Protein AF-A0A7R9Z472-F1 (afdb_monomer)

Solvent-accessible surface area (backbone atoms only — not comparable to full-atom values): 13511 Å² total; per-residue (Å²): 133,85,76,80,71,82,81,74,80,72,78,64,75,31,36,24,38,32,39,43,89,68,54,70,68,52,51,52,53,42,55,74,73,58,71,48,72,75,45,75,47,65,64,76,58,48,76,44,60,40,67,62,44,71,64,38,78,38,62,27,48,35,30,35,39,53,86,65,98,52,95,73,52,70,58,52,54,56,49,49,50,47,54,43,35,73,78,38,58,85,57,51,34,37,39,70,96,29,49,56,67,91,82,58,78,66,48,57,51,30,36,17,42,84,44,39,64,62,50,14,48,49,37,43,73,78,42,70,82,52,82,84,71,58,91,96,47,86,53,68,56,57,94,89,66,72,56,93,76,71,76,63,79,65,68,68,82,71,74,76,88,76,87,74,79,95,74,97,70,95,72,83,94,75,91,75,85,72,83,84,78,78,80,82,76,85,69,82,79,77,78,81,77,84,77,83,78,80,80,80,80,82,80,85,81,130

Secondary structure (DSSP, 8-state):
-PPPPP---------EEEEE---HHHHHHHHHH---EEEE--SGGGSS-TTSSS----SEEEEEE-----TTTHHHHHHHHHHHHHH-GGG-EE-TTS---TT-TTHHHHHHGGGHHHHHHHHHHH-TT-SS--TTPPPPPPTT---SS-PPTT----------------------------------------------------

Foldseek 3Di:
DDDPPDPPPPPQQKWKWFAFDDDPVLVVQLVVLPFAWDDFDDDPLLVDDLQLDQANPSRGGTITIDRDPDPPCVVSVVVNLVSQVVRPNLRGATDPVRDHDQPDPPLLCRHRNPNLLLVLLVCCVPPVVPPPDDGSDRHHDDPPSHDPPRDDRPPPVPPDDPDDDDDDDDDDDDDDDDDPDDDPPPPPPPPPPPPPPPDDDDDDDD

Radius of gyration: 24.01 Å; Cα contacts (8 Å, |Δi|>4): 198; chains: 1; bounding box: 80×65×61 Å

Mean predicted aligned error: 13.02 Å

pLDDT: mean 75.35, std 21.47, range [36.12, 97.88]

Structure (mmCIF, N/CA/C/O backbone):
data_AF-A0A7R9Z472-F1
#
_entry.id   AF-A0A7R9Z472-F1
#
loop_
_atom_site.group_PDB
_atom_site.id
_atom_site.type_symbol
_atom_site.label_atom_id
_atom_site.label_alt_id
_atom_site.label_comp_id
_atom_site.label_asym_id
_atom_site.label_entity_id
_atom_site.label_seq_id
_atom_site.pdbx_PDB_ins_code
_atom_site.Cartn_x
_atom_site.Cartn_y
_atom_site.Cartn_z
_atom_site.occupancy
_atom_site.B_iso_or_equiv
_atom_site.auth_seq_id
_atom_site.auth_comp_id
_atom_site.auth_asym_id
_atom_site.auth_atom_id
_atom_site.pdbx_PDB_model_num
ATOM 1 N N . MET A 1 1 ? 19.785 10.083 40.461 1.00 49.19 1 MET A N 1
ATOM 2 C CA . MET A 1 1 ? 19.131 9.155 39.519 1.00 49.19 1 MET A CA 1
ATOM 3 C C . MET A 1 1 ? 18.658 10.019 38.363 1.00 49.19 1 MET A C 1
ATOM 5 O O . MET A 1 1 ? 17.690 10.745 38.530 1.00 49.19 1 MET A O 1
ATOM 9 N N . GLU A 1 2 ? 19.444 10.100 37.289 1.00 42.31 2 GLU A N 1
ATOM 10 C CA . GLU A 1 2 ? 19.103 10.927 36.125 1.00 42.31 2 GLU A CA 1
ATOM 11 C C . GLU A 1 2 ? 17.971 10.260 35.344 1.00 42.31 2 GLU A C 1
ATOM 13 O O . GLU A 1 2 ? 18.034 9.071 35.032 1.00 42.31 2 GLU A O 1
ATOM 18 N N . VAL A 1 3 ? 16.920 11.028 35.069 1.00 45.25 3 VAL A N 1
ATOM 19 C CA . VAL A 1 3 ? 15.838 10.613 34.178 1.00 45.25 3 VAL A CA 1
ATOM 20 C C . VAL A 1 3 ? 16.412 10.624 32.757 1.00 45.25 3 VAL A C 1
ATOM 22 O O . VAL A 1 3 ? 16.928 11.666 32.347 1.00 45.25 3 VAL A O 1
ATOM 25 N N . PRO A 1 4 ? 16.360 9.509 32.004 1.00 53.94 4 PRO A N 1
ATOM 26 C CA . PRO A 1 4 ? 16.795 9.495 30.615 1.00 53.94 4 PRO A CA 1
ATOM 27 C C . PRO A 1 4 ? 16.060 10.596 29.848 1.00 53.94 4 PRO A C 1
ATOM 29 O O . PRO A 1 4 ? 14.839 10.720 29.965 1.00 53.94 4 PRO A O 1
ATOM 32 N N . GLY A 1 5 ? 16.809 11.413 29.104 1.00 45.03 5 GLY A N 1
ATOM 33 C CA . GLY A 1 5 ? 16.251 12.484 28.281 1.00 45.03 5 GLY A CA 1
ATOM 34 C C . GLY A 1 5 ? 15.168 11.983 27.314 1.00 45.03 5 GLY A C 1
ATOM 35 O O . GLY A 1 5 ? 15.041 10.776 27.086 1.00 45.03 5 GLY A O 1
ATOM 36 N N . PRO A 1 6 ? 14.365 12.896 26.740 1.00 47.53 6 PRO A N 1
ATOM 37 C CA . PRO A 1 6 ? 13.239 12.528 25.894 1.00 47.53 6 PRO A CA 1
ATOM 38 C C . PRO A 1 6 ? 13.704 11.613 24.762 1.00 47.53 6 PRO A C 1
ATOM 40 O O . PRO A 1 6 ? 14.631 11.941 24.020 1.00 47.53 6 PRO A O 1
ATOM 43 N N . ILE A 1 7 ? 13.042 10.461 24.633 1.00 38.38 7 ILE A N 1
ATOM 44 C CA . ILE A 1 7 ? 13.199 9.569 23.487 1.00 38.38 7 ILE A CA 1
ATOM 45 C C . ILE A 1 7 ? 12.763 10.374 22.261 1.00 38.38 7 ILE A C 1
ATOM 47 O O . ILE A 1 7 ? 11.570 10.506 21.981 1.00 38.38 7 ILE A O 1
ATOM 51 N N . LEU A 1 8 ? 13.729 10.958 21.549 1.00 37.16 8 LEU A N 1
ATOM 52 C CA . LEU A 1 8 ? 13.514 11.513 20.222 1.00 37.16 8 LEU A CA 1
ATOM 53 C C . LEU A 1 8 ? 12.980 10.367 19.366 1.00 37.16 8 LEU A C 1
ATOM 55 O O . LEU A 1 8 ? 13.719 9.436 19.038 1.00 37.16 8 LEU A O 1
ATOM 59 N N . LYS A 1 9 ? 11.682 10.404 19.048 1.00 39.72 9 LYS A N 1
ATOM 60 C CA . LYS A 1 9 ? 11.073 9.491 18.082 1.00 39.72 9 LYS A CA 1
ATOM 61 C C . LYS A 1 9 ? 11.766 9.737 16.746 1.00 39.72 9 LYS A C 1
ATOM 63 O O . LYS A 1 9 ? 11.385 10.635 16.003 1.00 39.72 9 LYS A O 1
ATOM 68 N N . LYS A 1 10 ? 12.820 8.973 16.452 1.00 45.22 10 LYS A N 1
ATOM 69 C CA . LYS A 1 10 ? 13.358 8.890 15.098 1.00 45.22 10 LYS A CA 1
ATOM 70 C C . LYS A 1 10 ? 12.228 8.355 14.234 1.00 45.22 10 LYS A C 1
ATOM 72 O O . LYS A 1 10 ? 11.824 7.206 14.396 1.00 45.22 10 LYS A O 1
ATOM 77 N N . HIS A 1 11 ? 11.701 9.201 13.359 1.00 46.22 11 HIS A N 1
ATOM 78 C CA . HIS A 1 11 ? 10.897 8.733 12.246 1.00 46.22 11 HIS A CA 1
ATOM 79 C C . HIS A 1 11 ? 11.772 7.749 11.473 1.00 46.22 11 HIS A C 1
ATOM 81 O O . HIS A 1 11 ? 12.848 8.095 10.986 1.00 46.22 11 HIS A O 1
ATOM 87 N N . THR A 1 12 ? 11.376 6.484 11.463 1.00 49.28 12 THR A N 1
ATOM 88 C CA . THR A 1 12 ? 11.992 5.504 10.585 1.00 49.28 12 THR A CA 1
ATOM 89 C C . THR A 1 12 ? 11.544 5.870 9.179 1.00 49.28 12 THR A C 1
ATOM 91 O O . THR A 1 12 ? 10.386 5.663 8.835 1.00 49.28 12 THR A O 1
ATOM 94 N N . ASN A 1 13 ? 12.443 6.422 8.366 1.00 58.75 13 ASN A N 1
ATOM 95 C CA . ASN A 1 13 ? 12.197 6.695 6.943 1.00 58.75 13 ASN A CA 1
ATOM 96 C C . ASN A 1 13 ? 12.157 5.399 6.106 1.00 58.75 13 ASN A C 1
ATOM 98 O O . ASN A 1 13 ? 12.521 5.392 4.935 1.00 58.75 13 ASN A O 1
ATOM 102 N N . SER A 1 14 ? 11.783 4.276 6.720 1.00 64.56 14 SER A N 1
ATOM 103 C CA . SER A 1 14 ? 11.732 2.974 6.075 1.00 64.56 14 SER A CA 1
ATOM 104 C C . SER A 1 14 ? 10.384 2.820 5.388 1.00 64.56 14 SER A C 1
ATOM 106 O O . SER A 1 14 ? 9.399 2.471 6.035 1.00 64.56 14 SER A O 1
ATOM 108 N N . HIS A 1 15 ? 10.353 3.065 4.084 1.00 77.06 15 HIS A N 1
ATOM 109 C CA . HIS A 1 15 ? 9.227 2.702 3.233 1.00 77.06 15 HIS A CA 1
ATOM 110 C C . HIS A 1 15 ? 9.528 1.343 2.599 1.00 77.06 15 HIS A C 1
AT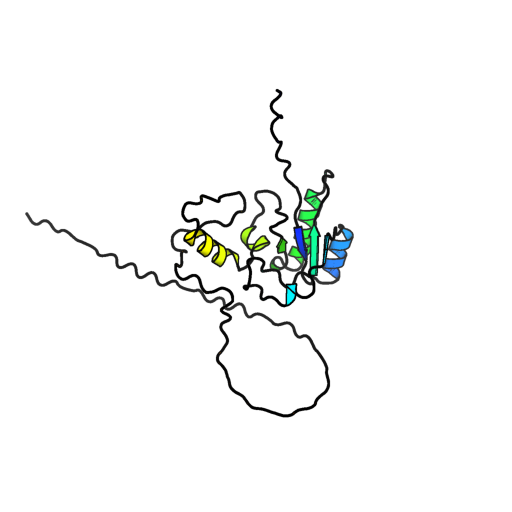OM 112 O O . HIS A 1 15 ? 10.578 1.179 1.972 1.00 77.06 15 HIS A O 1
ATOM 118 N N . GLY A 1 16 ? 8.635 0.372 2.784 1.00 89.31 16 GLY A N 1
ATOM 119 C CA . GLY A 1 16 ? 8.713 -0.903 2.073 1.00 89.31 16 GLY A CA 1
ATOM 120 C C . GLY A 1 16 ? 7.731 -0.930 0.917 1.00 89.31 16 GLY A C 1
ATOM 121 O O . GLY A 1 16 ? 6.522 -0.883 1.145 1.00 89.31 16 GLY A O 1
ATOM 122 N N . LEU A 1 17 ? 8.258 -1.011 -0.299 1.00 93.56 17 LEU A N 1
ATOM 123 C CA . LEU A 1 17 ? 7.481 -1.210 -1.514 1.00 93.56 17 LEU A CA 1
ATOM 124 C C . LEU A 1 17 ? 7.472 -2.692 -1.867 1.00 93.56 17 LEU A C 1
ATOM 126 O O . LEU A 1 17 ? 8.497 -3.374 -1.821 1.00 93.56 17 LEU A O 1
ATOM 130 N N . LEU A 1 18 ? 6.298 -3.179 -2.227 1.00 95.00 18 LEU A N 1
ATOM 131 C CA . LEU A 1 18 ? 6.096 -4.501 -2.781 1.00 95.00 18 LEU A CA 1
ATOM 132 C C . LEU A 1 18 ? 6.000 -4.353 -4.291 1.00 95.00 18 LEU A C 1
ATOM 134 O O . LEU A 1 18 ? 5.205 -3.570 -4.802 1.00 95.00 18 LEU A O 1
ATOM 138 N N . VAL A 1 19 ? 6.868 -5.063 -4.998 1.00 95.50 19 VAL A N 1
ATOM 139 C CA . VAL A 1 19 ? 7.000 -4.948 -6.444 1.00 95.50 19 VAL A CA 1
ATOM 140 C C . VAL A 1 19 ? 6.368 -6.184 -7.076 1.00 95.50 19 VAL A C 1
ATOM 142 O O . VAL A 1 19 ? 6.906 -7.291 -6.918 1.00 95.50 19 VAL A O 1
ATOM 145 N N . PRO A 1 20 ? 5.211 -6.032 -7.747 1.00 95.62 20 PRO A N 1
ATOM 146 C CA . PRO A 1 20 ? 4.617 -7.098 -8.538 1.00 95.62 20 PRO A CA 1
ATOM 147 C C . PRO A 1 20 ? 5.419 -7.328 -9.818 1.00 95.62 20 PRO A C 1
ATOM 149 O O . PRO A 1 20 ? 6.483 -6.752 -10.031 1.00 95.62 20 PRO A O 1
ATOM 152 N N . GLU A 1 21 ? 4.911 -8.183 -10.693 1.00 95.38 21 GLU A N 1
ATOM 153 C CA . GLU A 1 21 ? 5.457 -8.287 -12.040 1.00 95.38 21 GLU A CA 1
ATOM 154 C C . GLU A 1 21 ? 5.327 -6.940 -12.778 1.00 95.38 21 GLU A C 1
ATOM 156 O O . GLU A 1 21 ? 4.234 -6.373 -12.914 1.00 95.38 21 GLU A O 1
ATOM 161 N N . LEU A 1 22 ? 6.462 -6.426 -13.246 1.00 96.12 22 LEU A N 1
ATOM 162 C CA . LEU A 1 22 ? 6.594 -5.195 -14.023 1.00 96.12 22 LEU A CA 1
ATOM 163 C C . LEU A 1 22 ? 7.201 -5.518 -15.385 1.00 96.12 22 LEU A C 1
ATOM 165 O O . LEU A 1 22 ? 7.838 -6.557 -15.558 1.00 96.12 22 LEU A O 1
ATOM 169 N N . LYS A 1 23 ? 7.035 -4.616 -16.353 1.00 97.62 23 LYS A N 1
ATOM 170 C CA . LYS A 1 23 ? 7.705 -4.749 -17.652 1.00 97.62 23 LYS A CA 1
ATOM 171 C C . LYS A 1 23 ? 9.222 -4.637 -17.479 1.00 97.62 23 LYS A C 1
ATOM 173 O O . LYS A 1 23 ? 9.698 -3.878 -16.633 1.00 97.62 23 LYS A O 1
ATOM 178 N N . ASP A 1 24 ? 9.981 -5.308 -18.345 1.00 97.19 24 ASP A N 1
ATOM 179 C CA . ASP A 1 24 ? 11.453 -5.271 -18.340 1.00 97.19 24 ASP A CA 1
ATOM 180 C C . ASP A 1 24 ? 12.014 -3.839 -18.373 1.00 97.19 24 ASP A C 1
ATOM 182 O O . ASP A 1 24 ? 13.002 -3.533 -17.702 1.00 97.19 24 ASP A O 1
ATOM 186 N N . 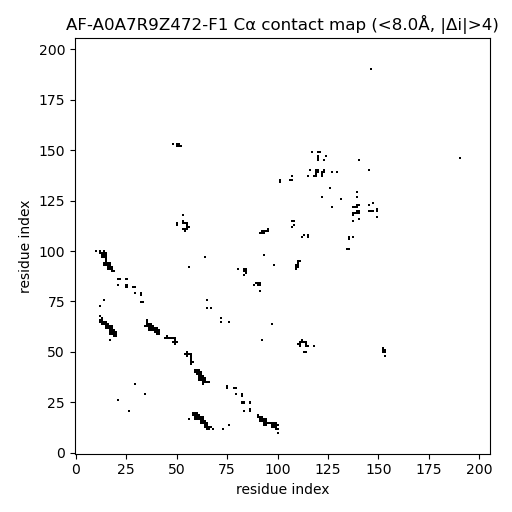GLU A 1 25 ? 11.363 -2.937 -19.115 1.00 97.62 25 GLU A N 1
ATOM 187 C CA . GLU A 1 25 ? 11.745 -1.522 -19.181 1.00 97.62 25 GLU A CA 1
ATOM 188 C C . GLU A 1 25 ? 11.614 -0.838 -17.812 1.00 97.62 25 GLU A C 1
ATOM 190 O O . GLU A 1 25 ? 12.545 -0.174 -17.354 1.00 97.62 25 GLU A O 1
ATOM 195 N N . THR A 1 26 ? 10.490 -1.042 -17.125 1.00 96.69 26 THR A N 1
ATOM 196 C CA . THR A 1 26 ? 10.229 -0.496 -15.788 1.00 96.69 26 THR A CA 1
ATOM 197 C C . THR A 1 26 ? 11.206 -1.071 -14.764 1.00 96.69 26 THR A C 1
ATOM 199 O O . THR A 1 26 ? 11.788 -0.320 -13.981 1.00 96.69 26 THR A O 1
ATOM 202 N N . MET A 1 27 ? 11.476 -2.381 -14.816 1.00 96.00 27 MET A N 1
ATOM 203 C CA . MET A 1 27 ? 12.488 -3.020 -13.966 1.00 96.00 27 MET A CA 1
ATOM 204 C C . MET A 1 27 ? 13.895 -2.461 -14.214 1.00 96.00 27 MET A C 1
ATOM 206 O O . MET A 1 27 ? 14.643 -2.227 -13.266 1.00 96.00 27 MET A O 1
ATOM 210 N N . THR A 1 28 ? 14.252 -2.192 -15.471 1.00 95.88 28 THR A N 1
ATOM 211 C CA . THR A 1 28 ? 15.546 -1.593 -15.842 1.00 95.88 28 THR A CA 1
ATOM 212 C C . THR A 1 28 ? 15.673 -0.157 -15.324 1.00 95.88 28 THR A C 1
ATOM 214 O O . THR A 1 28 ? 16.733 0.230 -14.819 1.00 95.88 28 THR A O 1
ATOM 217 N N . LYS A 1 29 ? 14.591 0.632 -15.389 1.00 95.12 29 LYS A N 1
ATOM 218 C CA . LYS A 1 29 ? 14.539 1.973 -14.785 1.00 95.12 29 LYS A CA 1
ATOM 219 C C . LYS A 1 29 ? 14.740 1.894 -13.271 1.00 95.12 29 LYS A C 1
ATOM 221 O O . LYS A 1 29 ? 15.648 2.540 -12.755 1.00 95.12 29 LYS A O 1
ATOM 226 N N . LEU A 1 30 ? 13.982 1.043 -12.573 1.00 92.56 30 LEU A N 1
ATOM 227 C CA . LEU A 1 30 ? 14.132 0.841 -11.125 1.00 92.56 30 LEU A CA 1
ATOM 228 C C . LEU A 1 30 ? 15.556 0.417 -10.741 1.00 92.56 30 LEU A C 1
ATOM 230 O O . LEU A 1 30 ? 16.127 0.954 -9.793 1.00 92.56 30 LEU A O 1
ATOM 234 N N . ALA A 1 31 ? 16.166 -0.496 -11.502 1.00 91.62 31 ALA A N 1
ATOM 235 C CA . ALA A 1 31 ? 17.541 -0.934 -11.273 1.00 91.62 31 ALA A CA 1
ATOM 236 C C . ALA A 1 31 ? 18.561 0.211 -11.410 1.00 91.62 31 ALA A C 1
ATOM 238 O O . ALA A 1 31 ? 19.515 0.270 -10.636 1.00 91.62 31 ALA A O 1
ATOM 239 N N . THR A 1 32 ? 18.340 1.137 -12.349 1.00 91.25 32 THR A N 1
ATOM 240 C CA . THR A 1 32 ? 19.209 2.305 -12.580 1.00 91.25 32 THR A CA 1
ATOM 241 C C . THR A 1 32 ? 19.137 3.310 -11.427 1.00 91.25 32 THR A C 1
ATOM 243 O O . THR A 1 32 ? 20.152 3.900 -11.064 1.00 91.25 32 THR A O 1
ATOM 246 N N . TYR A 1 33 ? 17.957 3.469 -10.819 1.00 84.00 33 TYR A N 1
ATOM 247 C CA . TYR A 1 33 ? 17.743 4.310 -9.632 1.00 84.00 33 TYR A CA 1
ATOM 248 C C . TYR A 1 33 ? 18.203 3.646 -8.323 1.00 84.00 33 TYR A C 1
ATOM 250 O O . TYR A 1 33 ? 18.348 4.312 -7.299 1.00 84.00 33 TYR A O 1
ATOM 258 N N . GLY A 1 34 ? 18.479 2.343 -8.368 1.00 83.81 34 GLY A N 1
ATOM 259 C CA . GLY A 1 34 ? 18.895 1.540 -7.230 1.00 83.81 34 GLY A CA 1
ATOM 260 C C . GLY A 1 34 ? 17.710 0.831 -6.582 1.00 83.81 34 GLY A C 1
ATOM 261 O O . GLY A 1 34 ? 16.726 1.447 -6.177 1.00 83.81 34 GLY A O 1
ATOM 262 N N . MET A 1 35 ? 17.831 -0.490 -6.447 1.00 85.69 35 MET A N 1
ATOM 263 C CA . MET A 1 35 ? 16.862 -1.322 -5.739 1.00 85.69 35 MET A CA 1
ATOM 264 C C . MET A 1 35 ? 17.523 -1.975 -4.530 1.00 85.69 35 MET A C 1
ATOM 266 O O . MET A 1 35 ? 18.366 -2.860 -4.674 1.00 85.69 35 MET A O 1
ATOM 270 N N . PHE A 1 36 ? 17.108 -1.579 -3.329 1.00 87.12 36 PHE A N 1
ATOM 271 C CA . PHE A 1 36 ? 17.480 -2.275 -2.100 1.00 87.12 36 PHE A CA 1
ATOM 272 C C . PHE A 1 36 ? 16.461 -3.373 -1.811 1.00 87.12 36 PHE A C 1
ATOM 274 O O . PHE A 1 36 ? 15.453 -3.170 -1.131 1.00 87.12 36 PHE A O 1
ATOM 281 N N . ILE A 1 37 ? 16.718 -4.548 -2.378 1.00 90.31 37 ILE A N 1
ATOM 282 C CA . ILE A 1 37 ? 15.887 -5.730 -2.164 1.00 90.31 37 ILE A CA 1
ATOM 283 C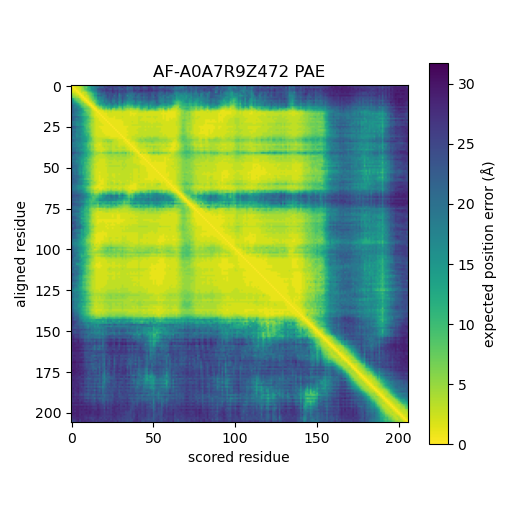 C . ILE A 1 37 ? 16.188 -6.286 -0.776 1.00 90.31 37 ILE A C 1
ATOM 285 O O . ILE A 1 37 ? 17.319 -6.667 -0.484 1.00 90.31 37 ILE A O 1
ATOM 289 N N . THR A 1 38 ? 15.167 -6.349 0.075 1.00 88.44 38 THR A N 1
ATOM 290 C CA . THR A 1 38 ? 15.305 -6.937 1.416 1.00 88.44 38 THR A CA 1
ATOM 291 C C . THR A 1 38 ? 14.749 -8.346 1.496 1.00 88.44 38 THR A C 1
ATOM 293 O O . THR A 1 38 ? 15.278 -9.156 2.250 1.00 88.44 38 THR A O 1
ATOM 296 N N . HIS A 1 39 ? 13.708 -8.652 0.719 1.00 90.62 39 HIS A N 1
ATOM 297 C CA . HIS A 1 39 ? 13.092 -9.974 0.697 1.00 90.62 39 HIS A CA 1
ATOM 298 C C . HIS A 1 39 ? 12.596 -10.318 -0.707 1.00 90.62 39 HIS A C 1
ATOM 300 O O . HIS A 1 39 ? 12.119 -9.450 -1.438 1.00 90.62 39 HIS A O 1
ATOM 306 N N . PHE A 1 40 ? 12.644 -11.605 -1.043 1.00 92.00 40 PHE A N 1
ATOM 307 C CA . PHE A 1 40 ? 11.885 -12.183 -2.148 1.00 92.00 40 PHE A CA 1
ATOM 308 C C . PHE A 1 40 ? 10.618 -12.821 -1.566 1.00 92.00 40 PHE A C 1
ATOM 310 O O . PHE A 1 40 ? 10.704 -13.600 -0.618 1.00 92.00 40 PHE A O 1
ATOM 317 N N . GLN A 1 41 ? 9.446 -12.461 -2.089 1.00 86.12 41 GLN A N 1
ATOM 318 C CA . GLN A 1 41 ? 8.132 -12.844 -1.547 1.00 86.12 41 GLN A CA 1
ATOM 319 C C . GLN A 1 41 ? 7.409 -13.914 -2.388 1.00 86.12 41 GLN A C 1
ATOM 321 O O . GLN A 1 41 ? 6.186 -13.971 -2.427 1.00 86.12 41 GLN A O 1
ATOM 326 N N . HIS A 1 42 ? 8.154 -14.807 -3.040 1.00 84.38 42 HIS A N 1
ATOM 327 C CA . HIS A 1 42 ? 7.592 -15.877 -3.872 1.00 84.38 42 HIS A CA 1
ATOM 328 C C . HIS A 1 42 ? 7.117 -17.111 -3.071 1.00 84.38 42 HIS A C 1
ATOM 330 O O . HIS A 1 42 ? 7.426 -17.286 -1.891 1.00 84.38 42 HIS A O 1
ATOM 336 N N . GLY A 1 43 ? 6.446 -18.046 -3.752 1.00 90.56 43 GLY A N 1
ATOM 337 C CA . GLY A 1 43 ? 6.102 -19.372 -3.220 1.00 90.56 43 GLY A CA 1
ATOM 338 C C . GLY A 1 43 ? 4.761 -19.391 -2.491 1.00 90.56 43 GLY A C 1
ATOM 339 O O . GLY A 1 43 ? 3.782 -18.857 -3.000 1.00 90.56 43 GLY A O 1
ATOM 340 N N . ALA A 1 44 ? 4.715 -19.981 -1.291 1.00 92.94 44 ALA A N 1
ATOM 341 C CA . ALA A 1 44 ? 3.472 -20.204 -0.539 1.00 92.94 44 ALA A CA 1
ATOM 342 C C . ALA A 1 44 ? 2.650 -18.925 -0.289 1.00 92.94 44 ALA A C 1
ATOM 344 O O . ALA A 1 44 ? 1.432 -18.980 -0.155 1.00 92.94 44 ALA A O 1
ATOM 345 N N . ALA A 1 45 ? 3.292 -17.753 -0.254 1.00 89.44 45 ALA A N 1
ATOM 346 C CA . ALA A 1 45 ? 2.584 -16.485 -0.117 1.00 89.44 45 ALA A CA 1
ATOM 347 C C . ALA A 1 45 ? 1.642 -16.185 -1.299 1.00 89.44 45 ALA A C 1
ATOM 349 O O . ALA A 1 45 ? 0.648 -15.498 -1.073 1.00 89.44 45 ALA A O 1
ATOM 350 N N . PHE A 1 46 ? 1.930 -16.703 -2.502 1.00 94.25 46 PHE A N 1
ATOM 351 C CA . PHE A 1 46 ? 1.135 -16.517 -3.727 1.00 94.25 46 PHE A CA 1
ATOM 352 C C . PHE A 1 46 ? -0.037 -17.502 -3.827 1.00 94.25 46 PHE A C 1
ATOM 354 O O . PHE A 1 46 ? -0.950 -17.301 -4.620 1.00 94.25 46 PHE A O 1
ATOM 361 N N . GLU A 1 47 ? -0.022 -18.573 -3.031 1.00 95.25 47 GLU A N 1
ATOM 362 C CA . GLU A 1 47 ? -1.096 -19.576 -3.001 1.00 95.25 47 GLU A CA 1
ATOM 363 C C . GLU A 1 47 ? -2.303 -19.110 -2.172 1.00 95.25 47 GLU A C 1
ATOM 365 O O . GLU A 1 47 ? -3.388 -19.684 -2.251 1.00 95.25 47 GLU A O 1
ATOM 370 N N . VAL A 1 48 ? -2.120 -18.060 -1.370 1.00 94.56 48 VAL A N 1
ATOM 371 C CA . VAL A 1 48 ? -3.165 -17.465 -0.537 1.00 94.56 48 VAL A CA 1
ATOM 372 C C . VAL A 1 48 ? -3.942 -16.443 -1.367 1.00 94.56 48 VAL A C 1
ATOM 374 O O . VAL A 1 48 ? -3.332 -15.592 -2.010 1.00 94.56 48 VAL A O 1
ATOM 377 N N . ALA A 1 49 ? -5.276 -16.495 -1.326 1.00 95.38 49 ALA A N 1
ATOM 378 C CA . ALA A 1 49 ? -6.116 -15.479 -1.963 1.00 95.38 49 ALA A CA 1
ATOM 379 C C . ALA A 1 49 ? -5.839 -14.077 -1.381 1.00 95.38 49 ALA A C 1
ATOM 381 O O . ALA A 1 49 ? -5.479 -13.929 -0.208 1.00 95.38 49 ALA A O 1
ATOM 382 N N . ASP A 1 50 ? -5.997 -13.042 -2.202 1.00 95.25 50 ASP A N 1
ATOM 383 C CA . ASP A 1 50 ? -5.759 -11.645 -1.819 1.00 95.25 50 ASP A CA 1
ATOM 384 C C . ASP A 1 50 ? -6.687 -11.177 -0.688 1.00 95.25 50 ASP A C 1
ATOM 386 O O . ASP A 1 50 ? -6.256 -10.454 0.210 1.00 95.25 50 ASP A O 1
ATOM 390 N N . ASP A 1 51 ? -7.919 -11.670 -0.646 1.00 95.81 51 ASP A N 1
ATOM 391 C CA . ASP A 1 51 ? -8.927 -11.355 0.371 1.00 95.81 51 ASP A CA 1
ATOM 392 C C . ASP A 1 51 ? -8.870 -12.236 1.639 1.00 95.81 51 ASP A C 1
ATOM 394 O O . ASP A 1 51 ? -9.525 -11.950 2.653 1.00 95.81 51 ASP A O 1
ATOM 398 N N . ALA A 1 52 ? -8.065 -13.304 1.632 1.00 96.12 52 ALA A N 1
ATOM 399 C CA . ALA A 1 52 ? -8.000 -14.256 2.742 1.00 96.12 52 ALA A CA 1
ATOM 400 C C . ALA A 1 52 ? -7.377 -13.643 4.010 1.00 96.12 52 ALA A C 1
ATOM 402 O O . ALA A 1 52 ? -7.616 -14.114 5.125 1.00 96.12 52 ALA A O 1
ATOM 403 N N . THR A 1 53 ? -6.588 -12.574 3.867 1.00 96.75 53 THR A N 1
ATOM 404 C CA . THR A 1 53 ? -5.859 -11.919 4.965 1.00 96.75 53 THR A CA 1
ATOM 405 C C . THR A 1 53 ? -5.903 -10.396 4.836 1.00 96.75 53 THR A C 1
ATOM 407 O O . THR A 1 53 ? -6.380 -9.873 3.842 1.00 96.75 53 THR A O 1
ATOM 410 N N . ALA A 1 54 ? -5.342 -9.662 5.800 1.00 97.06 54 ALA A N 1
ATOM 411 C CA . ALA A 1 54 ? -5.201 -8.208 5.683 1.00 97.06 54 ALA A CA 1
ATOM 412 C C . ALA A 1 54 ? -4.139 -7.755 4.658 1.00 97.06 54 ALA A C 1
ATOM 414 O O . ALA A 1 54 ? -4.147 -6.589 4.284 1.00 97.06 54 ALA A O 1
ATOM 415 N N . LEU A 1 55 ? -3.231 -8.641 4.223 1.00 96.06 55 LEU A N 1
ATOM 416 C CA . LEU A 1 55 ? -2.219 -8.350 3.201 1.00 96.06 55 LEU A CA 1
ATOM 417 C C . LEU A 1 55 ? -2.748 -8.791 1.821 1.00 96.06 55 LEU A C 1
ATOM 419 O O . LEU A 1 55 ? -2.724 -9.997 1.547 1.00 96.06 55 LEU A O 1
ATOM 423 N N . PRO A 1 56 ? -3.205 -7.856 0.964 1.00 96.56 56 PRO A N 1
ATOM 424 C CA . PRO A 1 56 ? -3.769 -8.191 -0.351 1.00 96.56 56 PRO A CA 1
ATOM 425 C C . PRO A 1 56 ? -2.711 -8.517 -1.413 1.00 96.56 56 PRO A C 1
ATOM 427 O O . PRO A 1 56 ? -3.021 -9.088 -2.453 1.00 96.56 56 PRO A O 1
ATOM 430 N N . TRP A 1 57 ? -1.450 -8.156 -1.176 1.00 96.25 57 TRP A N 1
ATOM 431 C CA . TRP A 1 57 ? -0.380 -8.200 -2.173 1.00 96.25 57 TRP A CA 1
ATOM 432 C C . TRP A 1 57 ? 0.178 -9.614 -2.360 1.00 96.25 57 TRP A C 1
ATOM 434 O O . TRP A 1 57 ? 1.232 -9.968 -1.838 1.00 96.25 57 TRP A O 1
ATOM 444 N N . ARG A 1 58 ? -0.565 -10.444 -3.096 1.00 95.56 58 ARG A N 1
ATOM 445 C CA . ARG A 1 58 ? -0.255 -11.863 -3.352 1.00 95.56 58 ARG A CA 1
ATOM 446 C C . ARG A 1 58 ? 0.461 -12.114 -4.677 1.00 95.56 58 ARG A C 1
ATOM 448 O O . ARG A 1 58 ? 0.698 -13.259 -5.037 1.00 95.56 58 ARG A O 1
ATOM 455 N N . ASN A 1 59 ? 0.816 -11.046 -5.384 1.00 94.94 59 ASN A N 1
ATOM 456 C CA . ASN A 1 59 ? 1.531 -11.073 -6.658 1.00 94.94 59 ASN A CA 1
ATOM 457 C C . ASN A 1 59 ? 2.878 -10.325 -6.619 1.00 94.94 59 ASN A C 1
ATOM 459 O O . ASN A 1 59 ? 3.495 -10.137 -7.665 1.00 94.94 59 ASN A O 1
ATOM 463 N N . ALA A 1 60 ? 3.330 -9.888 -5.440 1.00 95.00 60 ALA A N 1
ATOM 464 C CA . ALA A 1 60 ? 4.591 -9.175 -5.264 1.00 95.00 60 ALA A CA 1
ATOM 465 C C . ALA A 1 60 ? 5.770 -10.142 -5.121 1.00 95.00 60 ALA A C 1
ATOM 467 O O . ALA A 1 60 ? 5.893 -10.838 -4.118 1.00 95.00 60 ALA A O 1
ATOM 468 N N . GLY A 1 61 ? 6.661 -10.193 -6.112 1.00 92.19 61 GLY A N 1
ATOM 469 C CA . GLY A 1 61 ? 7.826 -11.086 -6.074 1.00 92.19 61 GLY A CA 1
ATOM 470 C C . GLY A 1 61 ? 8.971 -10.553 -5.213 1.00 92.19 61 GLY A C 1
ATOM 471 O O . GLY A 1 61 ? 9.787 -11.328 -4.710 1.00 92.19 61 GLY A O 1
ATOM 472 N N . ILE A 1 62 ? 9.037 -9.233 -5.035 1.00 93.94 62 ILE A N 1
ATOM 473 C CA . ILE A 1 62 ? 10.170 -8.537 -4.425 1.00 93.94 62 ILE A CA 1
ATOM 474 C C . ILE A 1 62 ? 9.650 -7.509 -3.422 1.00 93.94 62 ILE A C 1
ATOM 476 O O . ILE A 1 62 ? 8.732 -6.749 -3.714 1.00 93.94 62 ILE A O 1
ATOM 480 N N . MET A 1 63 ? 10.280 -7.448 -2.251 1.00 93.38 63 MET A N 1
ATOM 481 C CA . MET A 1 63 ? 10.113 -6.360 -1.296 1.00 93.38 63 MET A CA 1
ATOM 482 C C . MET A 1 63 ? 11.358 -5.479 -1.309 1.00 93.38 63 MET A C 1
ATOM 484 O O . MET A 1 63 ? 12.444 -5.876 -0.864 1.00 93.38 63 MET A O 1
ATOM 488 N N . MET A 1 64 ? 11.177 -4.256 -1.785 1.00 91.19 64 MET A N 1
ATOM 489 C CA . MET A 1 64 ? 12.171 -3.201 -1.714 1.00 91.19 64 MET A CA 1
ATOM 490 C C . MET A 1 64 ? 11.999 -2.458 -0.396 1.00 91.19 64 MET A C 1
ATOM 492 O O . MET A 1 64 ? 10.887 -2.093 -0.029 1.00 91.19 64 MET A O 1
ATOM 496 N N . SER A 1 65 ? 13.085 -2.241 0.339 1.00 84.44 65 SER A N 1
ATOM 497 C CA . SER A 1 65 ? 13.055 -1.377 1.516 1.00 84.44 65 SER A CA 1
ATOM 498 C C . SER A 1 65 ? 14.282 -0.496 1.528 1.00 84.44 65 SER A C 1
ATOM 500 O O . SER A 1 65 ? 15.413 -0.957 1.380 1.00 84.44 65 SER A O 1
ATOM 502 N N . ASN A 1 66 ? 14.044 0.788 1.731 1.00 72.75 66 ASN A N 1
ATOM 503 C CA . ASN A 1 66 ? 15.093 1.781 1.812 1.00 72.75 66 ASN A CA 1
ATOM 504 C C . ASN A 1 66 ? 15.519 1.909 3.281 1.00 72.75 66 ASN A C 1
ATOM 506 O O . ASN A 1 66 ? 14.932 2.655 4.062 1.00 72.75 66 ASN A O 1
ATOM 510 N N . VAL A 1 67 ? 16.515 1.112 3.683 1.00 62.22 67 VAL A N 1
ATOM 511 C CA . VAL A 1 67 ? 16.999 1.035 5.073 1.00 62.22 67 VAL A CA 1
ATOM 512 C C . VAL A 1 67 ? 18.314 1.792 5.232 1.00 62.22 67 VAL A C 1
ATOM 514 O O . VAL A 1 67 ? 19.290 1.210 5.679 1.00 62.22 67 VAL A O 1
ATOM 517 N N . HIS A 1 68 ? 18.389 3.083 4.896 1.00 55.41 68 HIS A N 1
ATOM 518 C CA . HIS A 1 68 ? 19.563 3.873 5.286 1.00 55.41 68 HIS A CA 1
ATOM 519 C C . HIS A 1 68 ? 19.232 5.339 5.608 1.00 55.41 68 HIS A C 1
ATOM 521 O O . HIS A 1 68 ? 18.602 6.020 4.802 1.00 55.41 68 HIS A O 1
ATOM 527 N N . PRO A 1 69 ? 19.692 5.862 6.764 1.00 52.50 69 PRO A N 1
ATOM 528 C CA . PRO A 1 69 ? 19.600 7.274 7.116 1.00 52.50 69 PRO A CA 1
ATOM 529 C C . PRO A 1 69 ? 20.754 8.052 6.468 1.00 52.50 69 PRO A C 1
ATOM 531 O O . PRO A 1 69 ? 21.570 8.645 7.169 1.00 52.50 69 PRO A O 1
ATOM 534 N N . VAL A 1 70 ? 20.869 7.992 5.142 1.00 56.03 70 VAL A N 1
ATOM 535 C CA . VAL A 1 70 ? 21.748 8.912 4.409 1.00 56.03 70 VAL A CA 1
ATOM 536 C C . VAL A 1 70 ? 20.869 10.030 3.872 1.00 56.03 70 VAL A C 1
ATOM 538 O O . VAL A 1 70 ? 19.843 9.764 3.240 1.00 56.03 70 VAL A O 1
ATOM 541 N N . ASP A 1 71 ? 21.236 11.272 4.175 1.00 56.72 71 ASP A N 1
ATOM 542 C CA . ASP A 1 71 ? 20.542 12.457 3.678 1.00 56.72 71 ASP A CA 1
ATOM 543 C C . ASP A 1 71 ? 20.408 12.371 2.144 1.00 56.72 71 ASP A C 1
ATOM 545 O O . ASP A 1 71 ? 21.400 12.180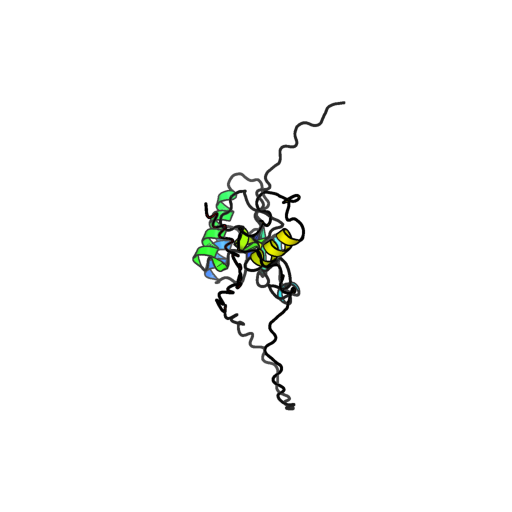 1.441 1.00 56.72 71 ASP A O 1
ATOM 549 N N . GLY A 1 72 ? 19.174 12.452 1.627 1.00 58.66 72 GLY A N 1
ATOM 550 C CA . GLY A 1 72 ? 18.869 12.376 0.188 1.00 58.66 72 GLY A CA 1
ATOM 551 C C . GLY A 1 72 ? 18.018 11.182 -0.273 1.00 58.66 72 GLY A C 1
ATOM 552 O O . GLY A 1 72 ? 17.576 11.173 -1.416 1.00 58.66 72 GLY A O 1
ATOM 553 N N . LEU A 1 73 ? 17.713 10.200 0.585 1.00 61.62 73 LEU A N 1
ATOM 554 C CA . LEU A 1 73 ? 16.955 9.001 0.173 1.00 61.62 73 LEU A CA 1
ATOM 555 C C . LEU A 1 73 ? 15.435 9.185 0.013 1.00 61.62 73 LEU A C 1
ATOM 557 O O . LEU A 1 73 ? 14.786 8.320 -0.570 1.00 61.62 73 LEU A O 1
ATOM 561 N N . ALA A 1 74 ? 14.861 10.292 0.497 1.00 61.62 74 ALA A N 1
ATOM 562 C CA . ALA A 1 74 ? 13.440 10.586 0.282 1.00 61.62 74 ALA A CA 1
ATOM 563 C C . ALA A 1 74 ? 13.102 10.667 -1.220 1.00 61.62 74 ALA A C 1
ATOM 565 O O . ALA A 1 74 ? 12.080 10.138 -1.642 1.00 61.62 74 ALA A O 1
ATOM 566 N N . PHE A 1 75 ? 14.022 11.212 -2.026 1.00 63.28 75 PHE A N 1
ATOM 567 C CA . PHE A 1 75 ? 13.875 11.297 -3.481 1.00 63.28 75 PHE A CA 1
ATOM 568 C C . PHE A 1 75 ? 13.810 9.917 -4.147 1.00 63.28 75 PHE A C 1
ATOM 570 O O . PHE A 1 75 ? 13.031 9.720 -5.067 1.00 63.28 75 PHE A O 1
ATOM 577 N N . VAL A 1 76 ? 14.547 8.925 -3.632 1.00 75.81 76 VAL A N 1
ATOM 578 C CA . VAL A 1 76 ? 14.604 7.583 -4.234 1.00 75.81 76 VAL A CA 1
ATOM 579 C C . VAL A 1 76 ? 13.263 6.855 -4.125 1.00 75.81 76 VAL A C 1
ATOM 581 O O . VAL A 1 76 ? 12.876 6.155 -5.055 1.00 75.81 76 VAL A O 1
ATOM 584 N N . ILE A 1 77 ? 12.537 7.015 -3.013 1.00 78.44 77 ILE A N 1
ATOM 585 C CA . ILE A 1 77 ? 11.211 6.394 -2.850 1.00 78.44 77 ILE A CA 1
ATOM 586 C C . ILE A 1 77 ? 10.200 7.051 -3.784 1.00 78.44 77 ILE A C 1
ATOM 588 O O . ILE A 1 77 ? 9.461 6.340 -4.461 1.00 78.44 77 ILE A O 1
ATOM 592 N N . ASP A 1 78 ? 10.173 8.384 -3.827 1.00 82.19 78 ASP A N 1
ATOM 593 C CA . ASP A 1 78 ? 9.243 9.120 -4.684 1.00 82.19 78 ASP A CA 1
ATOM 594 C C . ASP A 1 78 ? 9.502 8.804 -6.166 1.00 82.19 78 ASP A C 1
ATOM 596 O O . ASP A 1 78 ? 8.556 8.554 -6.912 1.00 82.19 78 ASP A O 1
ATOM 600 N N . ASP A 1 79 ? 10.772 8.691 -6.568 1.00 87.19 79 ASP A N 1
ATOM 601 C CA . ASP A 1 79 ? 11.166 8.273 -7.915 1.00 87.19 79 ASP A CA 1
ATOM 602 C C . ASP A 1 79 ? 10.761 6.818 -8.203 1.00 87.19 79 ASP A C 1
ATOM 604 O O . ASP A 1 79 ? 10.202 6.534 -9.259 1.00 87.19 79 ASP A O 1
ATOM 608 N N . GLN A 1 80 ? 10.976 5.881 -7.269 1.00 89.12 80 GLN A N 1
ATOM 609 C CA . GLN A 1 80 ? 10.552 4.479 -7.422 1.00 89.12 80 GLN A CA 1
ATOM 610 C C . GLN A 1 80 ? 9.028 4.357 -7.562 1.00 89.12 80 GLN A C 1
ATOM 612 O O . GLN A 1 80 ? 8.543 3.647 -8.445 1.00 89.12 80 GLN A O 1
ATOM 617 N N . VAL A 1 81 ? 8.264 5.063 -6.721 1.00 89.56 81 VAL A N 1
ATOM 618 C CA . VAL A 1 81 ? 6.798 5.131 -6.817 1.00 89.56 81 VAL A CA 1
ATOM 619 C C . VAL A 1 81 ? 6.382 5.751 -8.147 1.00 89.56 81 VAL A C 1
ATOM 621 O O . VAL A 1 81 ? 5.475 5.224 -8.792 1.00 89.56 81 VAL A O 1
ATOM 624 N N . GLY A 1 82 ? 7.052 6.821 -8.581 1.00 89.81 82 GLY A N 1
ATOM 625 C CA . GLY A 1 82 ? 6.837 7.465 -9.874 1.00 89.81 82 GLY A CA 1
ATOM 626 C C . GLY A 1 82 ? 7.040 6.500 -11.039 1.00 89.81 82 GLY A C 1
ATOM 627 O O . GLY A 1 82 ? 6.126 6.314 -11.835 1.00 89.81 82 GLY A O 1
ATOM 628 N N . ILE A 1 83 ? 8.178 5.801 -11.080 1.00 93.50 83 ILE A N 1
ATOM 629 C CA . ILE A 1 83 ? 8.519 4.821 -12.123 1.00 93.50 83 ILE A CA 1
ATOM 630 C C . ILE A 1 83 ? 7.480 3.692 -12.196 1.00 93.50 83 ILE A C 1
ATOM 632 O O . ILE A 1 83 ? 7.058 3.318 -13.288 1.00 93.50 83 ILE A O 1
ATOM 636 N N . ILE A 1 84 ? 7.040 3.149 -11.055 1.00 93.19 84 ILE A N 1
ATOM 637 C CA . ILE A 1 84 ? 5.997 2.107 -11.034 1.00 93.19 84 ILE A CA 1
ATOM 638 C C . ILE A 1 84 ? 4.653 2.685 -11.503 1.00 93.19 84 ILE A C 1
ATOM 640 O O . ILE A 1 84 ? 3.947 2.053 -12.289 1.00 93.19 84 ILE A O 1
ATOM 644 N N . SER A 1 85 ? 4.317 3.899 -11.058 1.00 93.44 85 SER A N 1
ATOM 645 C CA . SER A 1 85 ? 3.065 4.577 -11.410 1.00 93.44 85 SER A CA 1
ATOM 646 C C . SER A 1 85 ? 2.978 4.961 -12.886 1.00 93.44 85 SER A C 1
ATOM 648 O O . SER A 1 85 ? 1.875 5.005 -13.422 1.00 93.44 85 SER A O 1
ATOM 650 N N . GLU A 1 86 ? 4.107 5.236 -13.546 1.00 94.06 86 GLU A N 1
ATOM 651 C CA . GLU A 1 86 ? 4.168 5.473 -14.994 1.00 94.06 86 GLU A CA 1
ATOM 652 C C . GLU A 1 86 ? 3.693 4.256 -15.795 1.00 94.06 86 GLU A C 1
ATOM 654 O O . GLU A 1 86 ? 3.063 4.416 -16.841 1.00 94.06 86 GLU A O 1
ATOM 659 N N . GLU A 1 87 ? 3.989 3.040 -15.321 1.00 93.94 87 GLU A N 1
ATOM 660 C CA . GLU A 1 87 ? 3.473 1.817 -15.935 1.00 93.94 87 GLU A CA 1
ATOM 661 C C . GLU A 1 87 ? 2.004 1.595 -15.565 1.00 93.94 87 GLU A C 1
ATOM 663 O O . GLU A 1 87 ? 1.166 1.421 -16.452 1.00 93.94 87 GLU A O 1
ATOM 668 N N . ASP A 1 88 ? 1.715 1.552 -14.263 1.00 93.44 88 ASP A N 1
ATOM 669 C CA . ASP A 1 88 ? 0.374 1.363 -13.717 1.00 93.44 88 ASP A CA 1
ATOM 670 C C . ASP A 1 88 ? 0.337 1.801 -12.235 1.00 93.44 88 ASP A C 1
ATOM 672 O O . ASP A 1 88 ? 0.904 1.115 -11.375 1.00 93.44 88 ASP A O 1
ATOM 676 N N . PRO A 1 89 ? -0.381 2.886 -11.881 1.00 91.12 89 PRO A N 1
ATOM 677 C CA . PRO A 1 89 ? -0.532 3.322 -10.491 1.00 91.12 89 PRO A CA 1
ATOM 678 C C . PRO A 1 89 ? -1.114 2.239 -9.576 1.00 91.12 89 PRO A C 1
ATOM 680 O O . PRO A 1 89 ? -0.837 2.219 -8.372 1.00 91.12 89 PRO A O 1
ATOM 683 N N . SER A 1 90 ? -1.900 1.304 -10.124 1.00 91.12 90 SER A N 1
ATOM 684 C CA . SER A 1 90 ? -2.482 0.201 -9.363 1.00 91.12 90 SER A CA 1
ATOM 685 C C . SER A 1 90 ? -1.418 -0.745 -8.788 1.00 91.12 90 SER A C 1
ATOM 687 O O . SER A 1 90 ? -1.630 -1.312 -7.714 1.00 91.12 90 SER A O 1
ATOM 689 N N . LYS A 1 91 ? -0.243 -0.828 -9.434 1.00 94.62 91 LYS A N 1
ATOM 690 C CA . LYS A 1 91 ? 0.897 -1.671 -9.044 1.00 94.62 91 LYS A CA 1
ATOM 691 C C . LYS A 1 91 ? 1.771 -1.084 -7.939 1.00 94.62 91 LYS A C 1
ATOM 693 O O . LYS A 1 91 ? 2.657 -1.780 -7.448 1.00 94.62 91 LYS A O 1
ATOM 698 N N . VAL A 1 92 ? 1.531 0.157 -7.512 1.00 94.19 92 VAL A N 1
ATOM 699 C CA . VAL A 1 92 ? 2.185 0.707 -6.319 1.00 94.19 92 VAL A CA 1
ATOM 700 C C . VAL A 1 92 ? 1.583 0.045 -5.083 1.00 94.19 92 VAL A C 1
ATOM 702 O O . VAL A 1 92 ? 0.451 0.340 -4.696 1.00 94.19 92 VAL A O 1
ATOM 705 N N . GLN A 1 93 ? 2.347 -0.860 -4.476 1.00 95.62 93 GLN A N 1
ATOM 706 C CA . GLN A 1 93 ? 1.941 -1.647 -3.316 1.00 95.62 93 GLN A CA 1
ATOM 707 C C . GLN A 1 93 ? 2.917 -1.399 -2.165 1.00 95.62 93 GLN A C 1
ATOM 709 O O . GLN A 1 93 ? 4.132 -1.356 -2.357 1.00 95.62 93 GLN A O 1
ATOM 714 N N . GLY A 1 94 ? 2.394 -1.235 -0.956 1.00 94.50 94 GLY A N 1
ATOM 715 C CA . GLY A 1 94 ? 3.172 -0.957 0.245 1.00 94.50 94 GLY A CA 1
ATOM 716 C C . GLY A 1 94 ? 3.076 -2.084 1.262 1.00 94.50 94 GLY A C 1
ATOM 717 O O . GLY A 1 94 ? 2.049 -2.752 1.401 1.00 94.50 94 GLY A O 1
ATOM 718 N N . TYR A 1 95 ? 4.138 -2.258 2.041 1.00 95.12 95 TYR A N 1
ATOM 719 C CA . TYR A 1 95 ? 4.160 -3.198 3.154 1.00 95.12 95 TYR A CA 1
ATOM 720 C C . TYR A 1 95 ? 3.966 -2.470 4.487 1.00 95.12 95 TYR A C 1
ATOM 722 O O . TYR A 1 95 ? 4.821 -1.700 4.923 1.00 95.12 95 TYR A O 1
ATOM 730 N N . TYR A 1 96 ? 2.843 -2.733 5.164 1.00 94.75 96 TYR A N 1
ATOM 731 C CA . TYR A 1 96 ? 2.425 -1.979 6.356 1.00 94.75 96 TYR A CA 1
ATOM 732 C C . TYR A 1 96 ? 3.385 -2.090 7.554 1.00 94.75 96 TYR A C 1
ATOM 734 O O . TYR A 1 96 ? 3.370 -1.238 8.432 1.00 94.75 96 TYR A O 1
ATOM 742 N N . ASN A 1 97 ? 4.250 -3.106 7.617 1.00 92.81 97 ASN A N 1
ATOM 743 C CA . ASN A 1 97 ? 5.263 -3.186 8.682 1.00 92.81 97 ASN A CA 1
ATOM 744 C C . ASN A 1 97 ? 6.418 -2.186 8.488 1.00 92.81 97 ASN A C 1
ATOM 746 O O . ASN A 1 97 ? 7.208 -1.968 9.403 1.00 92.81 97 ASN A O 1
ATOM 750 N N . THR A 1 98 ? 6.503 -1.567 7.314 1.00 89.75 98 THR A N 1
ATOM 751 C CA . THR A 1 98 ? 7.502 -0.569 6.916 1.00 89.75 98 THR A CA 1
ATOM 752 C C . THR A 1 98 ? 6.772 0.670 6.411 1.00 89.75 98 THR A C 1
ATOM 754 O O . THR A 1 98 ? 6.750 0.963 5.215 1.00 89.75 98 THR A O 1
ATOM 757 N N . ILE A 1 99 ? 6.090 1.332 7.347 1.00 87.25 99 ILE A N 1
ATOM 758 C CA . ILE A 1 99 ? 5.242 2.489 7.073 1.00 87.25 99 ILE A CA 1
ATOM 759 C C . ILE A 1 99 ? 6.109 3.668 6.623 1.00 87.25 99 ILE A C 1
ATOM 761 O O . ILE A 1 99 ? 7.059 4.049 7.307 1.00 87.25 99 ILE A O 1
ATOM 765 N N . GLY A 1 100 ? 5.732 4.258 5.493 1.00 83.44 100 GLY A N 1
ATOM 766 C CA . GLY A 1 100 ? 6.278 5.506 4.978 1.00 83.44 100 GLY A CA 1
ATOM 767 C C . GLY A 1 100 ? 6.012 6.736 5.865 1.00 83.44 100 GLY A C 1
ATOM 768 O O . GLY A 1 100 ? 5.507 6.632 6.987 1.00 83.44 100 GLY A O 1
ATOM 769 N N . PRO A 1 101 ? 6.372 7.937 5.382 1.00 82.88 101 PRO A N 1
ATOM 770 C CA . PRO A 1 101 ? 6.167 9.176 6.125 1.00 82.88 101 PRO A CA 1
ATOM 771 C C . PRO A 1 101 ? 4.679 9.458 6.387 1.00 82.88 101 PRO A C 1
ATOM 773 O O . PRO A 1 101 ? 3.795 9.046 5.640 1.00 82.88 101 PRO A O 1
ATOM 776 N N . LEU A 1 102 ? 4.392 10.206 7.458 1.00 82.31 102 LEU A N 1
ATOM 777 C CA . LEU A 1 102 ? 3.028 10.665 7.729 1.00 82.31 102 LEU A CA 1
ATOM 778 C C . LEU A 1 102 ? 2.516 11.528 6.569 1.00 82.31 102 LEU A C 1
ATOM 780 O O . LEU A 1 102 ? 3.235 12.400 6.088 1.00 82.31 102 LEU A O 1
ATOM 784 N N . GLY A 1 103 ? 1.263 11.312 6.166 1.00 81.81 103 GLY A N 1
ATOM 785 C CA . GLY A 1 103 ? 0.637 12.067 5.079 1.00 81.81 103 GLY A CA 1
ATOM 786 C C . GLY A 1 103 ? 0.821 11.461 3.688 1.00 81.81 103 GLY A C 1
ATOM 787 O O . GLY A 1 103 ? 0.472 12.124 2.716 1.00 81.81 103 GLY A O 1
ATOM 788 N N . THR A 1 104 ? 1.320 10.221 3.571 1.00 83.06 104 THR A N 1
ATOM 789 C CA . THR A 1 104 ? 1.267 9.480 2.301 1.00 83.06 104 THR A CA 1
ATOM 790 C C . THR A 1 104 ? -0.176 9.473 1.769 1.00 83.06 104 THR A C 1
ATOM 792 O O . THR A 1 104 ? -1.076 9.005 2.477 1.00 83.06 104 THR A O 1
ATOM 795 N N . PRO A 1 105 ? -0.428 10.016 0.564 1.00 85.56 105 PRO A N 1
ATOM 796 C CA . PRO A 1 105 ? -1.763 10.020 -0.016 1.00 85.56 105 PRO A CA 1
ATOM 797 C C . PRO A 1 105 ? -2.204 8.586 -0.315 1.00 85.56 105 PRO A C 1
ATOM 799 O O . PRO A 1 105 ? -1.379 7.748 -0.670 1.00 85.56 105 PRO A O 1
ATOM 802 N N . ASP A 1 106 ? -3.502 8.310 -0.167 1.00 90.19 106 ASP A N 1
ATOM 803 C CA . ASP A 1 106 ? -4.095 6.997 -0.469 1.00 90.19 106 ASP A CA 1
ATOM 804 C C . ASP A 1 106 ? -3.387 5.814 0.233 1.00 90.19 106 ASP A C 1
ATOM 806 O O . ASP A 1 106 ? -3.268 4.704 -0.292 1.00 90.19 106 ASP A O 1
ATOM 810 N N . TRP A 1 107 ? -2.884 6.045 1.454 1.00 94.19 107 TRP A N 1
ATOM 811 C CA . TRP A 1 107 ? -2.167 5.024 2.223 1.00 94.19 107 TRP A CA 1
ATOM 812 C C . TRP A 1 107 ? -3.040 3.789 2.497 1.00 94.19 107 TRP A C 1
ATOM 814 O O . TRP A 1 107 ? -2.526 2.677 2.623 1.00 94.19 107 TRP A O 1
ATOM 824 N N . GLN A 1 108 ? -4.362 3.971 2.573 1.00 95.88 108 GLN A N 1
ATO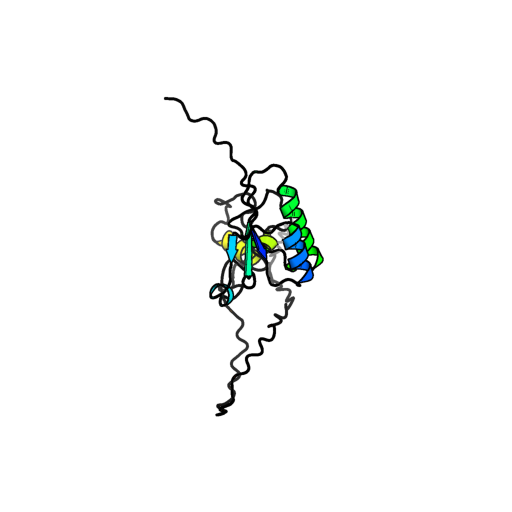M 825 C CA . GLN A 1 108 ? -5.338 2.903 2.753 1.00 95.88 108 GLN A CA 1
ATOM 826 C C . GLN A 1 108 ? -5.226 1.876 1.623 1.00 95.88 108 GLN A C 1
ATOM 828 O O . GLN A 1 108 ? -4.997 0.693 1.891 1.00 95.88 108 GLN A O 1
ATOM 833 N N . ARG A 1 109 ? -5.303 2.332 0.363 1.00 95.44 109 ARG A N 1
ATOM 834 C CA . ARG A 1 109 ? -5.109 1.471 -0.805 1.00 95.44 109 ARG A CA 1
ATOM 835 C C . ARG A 1 109 ? -3.686 0.953 -0.861 1.00 95.44 109 ARG A C 1
ATOM 837 O O . ARG A 1 109 ? -3.521 -0.227 -1.125 1.00 95.44 109 ARG A O 1
ATOM 844 N N . LEU A 1 110 ? -2.684 1.792 -0.594 1.00 95.31 110 LEU A N 1
ATOM 845 C CA . LEU A 1 110 ? -1.272 1.410 -0.669 1.00 95.31 110 LEU A CA 1
ATOM 846 C C . LEU A 1 110 ? -0.947 0.196 0.213 1.00 95.31 110 LEU A C 1
ATOM 848 O O . LEU A 1 110 ? -0.235 -0.703 -0.222 1.00 95.31 110 LEU A O 1
ATOM 852 N N . TYR A 1 111 ? -1.455 0.152 1.445 1.00 96.38 111 TYR A N 1
ATOM 853 C CA . TYR A 1 111 ? -1.103 -0.907 2.397 1.00 96.38 111 TYR A CA 1
ATOM 854 C C . TYR A 1 111 ? -2.114 -2.051 2.466 1.00 96.38 111 TYR A C 1
ATOM 856 O O . TYR A 1 111 ? -1.723 -3.182 2.755 1.00 96.38 111 TYR A O 1
ATOM 864 N N . PHE A 1 112 ? -3.394 -1.771 2.223 1.00 97.31 112 PHE A N 1
ATOM 865 C CA . PHE A 1 112 ? -4.482 -2.724 2.452 1.00 97.31 112 PHE A CA 1
ATOM 866 C C . PHE A 1 112 ? -5.342 -2.984 1.216 1.00 97.31 112 PHE A C 1
ATOM 868 O O . PHE A 1 112 ? -6.181 -3.882 1.258 1.00 97.31 112 PHE A O 1
ATOM 875 N N . GLY A 1 113 ? -5.131 -2.262 0.112 1.00 95.56 113 GLY A N 1
ATOM 876 C CA . GLY A 1 113 ? -5.847 -2.472 -1.143 1.00 95.56 113 GLY A CA 1
ATOM 877 C C . GLY A 1 113 ? -7.362 -2.494 -0.957 1.00 95.56 113 GLY A C 1
ATOM 878 O O . GLY A 1 113 ? -7.930 -1.688 -0.220 1.00 95.56 113 GLY A O 1
ATOM 879 N N . THR A 1 114 ? -8.013 -3.460 -1.597 1.00 95.69 114 THR A N 1
ATOM 880 C CA . THR A 1 114 ? -9.458 -3.706 -1.483 1.00 95.69 114 THR A CA 1
ATOM 881 C C . THR A 1 114 ? -9.878 -4.228 -0.104 1.00 95.69 114 THR A C 1
ATOM 883 O O . THR A 1 114 ? -11.047 -4.121 0.258 1.00 95.69 114 THR A O 1
ATOM 886 N N . ASN A 1 115 ? -8.947 -4.728 0.716 1.00 97.19 115 ASN A N 1
ATOM 887 C CA . ASN A 1 115 ? -9.262 -5.263 2.043 1.00 97.19 115 ASN A CA 1
ATOM 888 C C . ASN A 1 115 ? -9.517 -4.170 3.090 1.00 97.19 115 ASN A C 1
ATOM 890 O O . ASN A 1 115 ? -10.018 -4.480 4.174 1.00 97.19 115 ASN A O 1
ATOM 894 N N . TYR A 1 116 ? -9.198 -2.903 2.798 1.00 96.88 116 TYR A N 1
ATOM 895 C CA . TYR A 1 116 ? -9.346 -1.813 3.763 1.00 96.88 116 TYR A CA 1
ATOM 896 C C . TYR A 1 116 ? -10.788 -1.650 4.261 1.00 96.88 116 TYR A C 1
ATOM 898 O O . TYR A 1 116 ? -11.007 -1.501 5.461 1.00 96.88 116 TYR A O 1
ATOM 906 N N . GLU A 1 117 ? -11.783 -1.761 3.376 1.00 94.62 117 GLU A N 1
ATOM 907 C CA . GLU A 1 117 ? -13.195 -1.616 3.748 1.00 94.62 117 GLU A CA 1
ATOM 908 C C . GLU A 1 117 ? -13.621 -2.655 4.789 1.00 94.62 117 GLU A C 1
ATOM 910 O O . GLU A 1 117 ? -14.180 -2.319 5.835 1.00 94.62 117 GLU A O 1
ATOM 915 N N . ARG A 1 118 ? -13.258 -3.920 4.564 1.00 95.12 118 ARG A N 1
ATOM 916 C CA . ARG A 1 118 ? -13.501 -4.999 5.523 1.00 95.12 118 ARG A CA 1
ATOM 917 C C . ARG A 1 118 ? -12.808 -4.734 6.863 1.00 95.12 118 ARG A C 1
ATOM 919 O O . ARG A 1 118 ? -13.384 -5.028 7.912 1.00 95.12 118 ARG A O 1
ATOM 926 N N . LEU A 1 119 ? -11.597 -4.172 6.853 1.00 97.00 119 LEU A N 1
ATOM 927 C CA . LEU A 1 119 ? -10.884 -3.800 8.079 1.00 97.00 119 LEU A CA 1
ATOM 928 C C . LEU A 1 119 ? -11.602 -2.681 8.846 1.00 97.00 119 LEU A C 1
ATOM 930 O O . LEU A 1 119 ? -11.672 -2.763 10.073 1.00 97.00 119 LEU A O 1
ATOM 934 N N . MET A 1 120 ? -12.187 -1.692 8.162 1.00 96.44 120 MET A N 1
ATOM 935 C CA . MET A 1 120 ? -12.991 -0.650 8.815 1.00 96.44 120 MET A CA 1
ATOM 936 C C . MET A 1 120 ? -14.204 -1.248 9.538 1.00 96.44 120 MET A C 1
ATOM 938 O O . MET A 1 120 ? -14.472 -0.900 10.687 1.00 96.44 120 MET A O 1
ATOM 942 N N . GLN A 1 121 ? -14.903 -2.206 8.917 1.00 94.62 121 GLN A N 1
ATOM 943 C CA . GLN A 1 121 ? -16.040 -2.888 9.556 1.00 94.62 121 GLN A CA 1
ATOM 944 C C . GLN A 1 121 ? -15.603 -3.682 10.800 1.00 94.62 121 GLN A C 1
ATOM 946 O O . GLN A 1 121 ? -16.273 -3.657 11.834 1.00 94.62 121 GLN A O 1
ATOM 951 N N . ILE A 1 122 ? -14.444 -4.351 10.736 1.00 95.44 122 ILE A N 1
ATOM 952 C CA . ILE A 1 122 ? -13.846 -5.034 11.894 1.00 95.44 122 ILE A CA 1
ATOM 953 C C . ILE A 1 122 ? -13.530 -4.020 13.000 1.00 95.44 122 ILE A C 1
ATOM 955 O O . ILE A 1 122 ? -13.893 -4.251 14.154 1.00 95.44 122 ILE A O 1
ATOM 959 N N . LYS A 1 123 ? -12.910 -2.881 12.670 1.00 96.62 123 LYS A N 1
ATOM 960 C CA . LYS A 1 123 ? -12.619 -1.833 13.654 1.00 96.62 123 LYS A CA 1
ATOM 961 C C . LYS A 1 123 ? -13.895 -1.290 14.290 1.00 96.62 123 LYS A C 1
ATOM 963 O O . LYS A 1 123 ? -13.960 -1.216 15.508 1.00 96.62 123 LYS A O 1
ATOM 968 N N . ALA A 1 124 ? -14.933 -0.998 13.512 1.00 95.56 124 ALA A N 1
ATOM 969 C CA . ALA A 1 124 ? -16.211 -0.538 14.052 1.00 95.56 124 ALA A CA 1
ATOM 970 C C . ALA A 1 124 ? -16.861 -1.553 15.000 1.00 95.56 124 ALA A C 1
ATOM 972 O O . ALA A 1 124 ? -17.458 -1.166 16.000 1.00 95.56 124 ALA A O 1
ATOM 973 N N . LYS A 1 125 ? -16.710 -2.855 14.737 1.00 95.31 125 LYS A N 1
ATOM 974 C CA . LYS A 1 125 ? -17.242 -3.904 15.612 1.00 95.31 125 LYS A CA 1
ATOM 975 C C . LYS A 1 125 ? -16.480 -4.036 16.934 1.00 95.31 125 LYS A C 1
ATOM 977 O O . LYS A 1 125 ? -17.107 -4.274 17.964 1.00 95.31 125 LYS A O 1
ATOM 982 N N . TYR A 1 126 ? -15.150 -3.952 16.904 1.00 96.62 126 TYR A N 1
ATOM 983 C CA . TYR A 1 126 ? -14.302 -4.299 18.055 1.00 96.62 126 TYR A CA 1
ATOM 984 C C . TYR A 1 126 ? -13.668 -3.095 18.772 1.00 96.62 126 TYR A C 1
ATOM 986 O O . TYR A 1 126 ? -13.264 -3.228 19.922 1.00 96.62 126 TYR A O 1
ATOM 994 N N . ASP A 1 127 ? -13.595 -1.932 18.126 1.00 97.25 127 ASP A N 1
ATOM 995 C CA . ASP A 1 127 ? -12.970 -0.698 18.619 1.00 97.25 127 ASP A CA 1
ATOM 996 C C . ASP A 1 127 ? -13.779 0.547 18.194 1.00 97.25 127 ASP A C 1
ATOM 998 O O . ASP A 1 127 ? -13.244 1.536 17.695 1.00 97.25 127 ASP A O 1
ATOM 1002 N N . ALA A 1 128 ? -15.104 0.503 18.391 1.00 95.69 128 ALA A N 1
ATOM 1003 C CA . ALA A 1 128 ? -16.020 1.605 18.057 1.00 95.69 128 ALA A CA 1
ATOM 1004 C C . ALA A 1 128 ? -15.686 2.931 18.769 1.00 95.69 128 ALA A C 1
ATOM 1006 O O . ALA A 1 128 ? -16.071 3.998 18.303 1.00 95.69 128 ALA A O 1
ATOM 1007 N N . GLY A 1 129 ? -15.005 2.860 19.918 1.00 95.88 129 GLY A N 1
ATOM 1008 C CA . GLY A 1 129 ? -14.574 4.024 20.695 1.00 95.88 129 GLY A CA 1
ATOM 1009 C C . GLY A 1 129 ? -13.203 4.575 20.299 1.00 95.88 129 GLY A C 1
ATOM 1010 O O . GLY A 1 129 ? -12.718 5.471 20.982 1.00 95.88 129 GLY A O 1
ATOM 1011 N N . GLU A 1 130 ? -12.568 4.020 19.260 1.00 95.88 130 GLU A N 1
ATOM 1012 C CA . GLU A 1 130 ? -11.214 4.372 18.809 1.00 95.88 130 GLU A CA 1
ATOM 1013 C C . GLU A 1 130 ? -10.162 4.394 19.929 1.00 95.88 130 GLU A C 1
ATOM 1015 O O . GLU A 1 130 ? -9.270 5.247 19.961 1.00 95.88 130 GLU A O 1
ATOM 1020 N N . VAL A 1 131 ? -10.237 3.423 20.844 1.00 97.88 131 VAL A N 1
ATOM 1021 C CA . VAL A 1 131 ? -9.249 3.252 21.917 1.00 97.88 131 VAL A CA 1
ATOM 1022 C C . VAL A 1 131 ? -7.871 2.983 21.309 1.00 97.88 131 VAL A C 1
ATOM 1024 O O . VAL A 1 131 ? -6.861 3.475 21.815 1.00 97.88 131 VAL A O 1
ATOM 1027 N N . PHE A 1 132 ? -7.824 2.248 20.192 1.00 96.69 132 PHE A N 1
ATOM 1028 C CA . PHE A 1 132 ? -6.603 1.982 19.438 1.00 96.69 132 PHE A CA 1
ATOM 1029 C C . PHE A 1 132 ? -6.538 2.854 18.179 1.00 96.69 132 PHE A C 1
ATOM 1031 O O . PHE A 1 132 ? -6.849 2.422 17.065 1.00 96.69 132 PHE A O 1
ATOM 1038 N N . SER A 1 133 ? -6.089 4.097 18.357 1.00 94.69 133 SER A N 1
ATOM 1039 C CA . SER A 1 133 ? -5.863 5.058 17.275 1.00 94.69 133 SER A CA 1
ATOM 1040 C C . SER A 1 133 ? -4.377 5.403 17.126 1.00 94.69 133 SER A C 1
ATOM 1042 O O . SER A 1 133 ? -3.616 5.495 18.091 1.00 94.69 133 SER A O 1
ATOM 1044 N N . LYS A 1 134 ? -3.934 5.555 15.876 1.00 93.44 134 LYS A N 1
ATOM 1045 C CA . LYS A 1 134 ? -2.592 6.031 15.518 1.00 93.44 134 LYS A CA 1
ATOM 1046 C C . LYS A 1 134 ? -2.615 6.624 14.106 1.00 93.44 134 LYS A C 1
ATOM 1048 O O . LYS A 1 134 ? -3.491 6.254 13.324 1.00 93.44 134 LYS A O 1
ATOM 1053 N N . PRO A 1 135 ? -1.648 7.482 13.740 1.00 92.19 135 PRO A N 1
ATOM 1054 C CA . PRO A 1 135 ? -1.495 7.915 12.355 1.00 92.19 135 PRO A CA 1
ATOM 1055 C C . PRO A 1 135 ? -1.373 6.714 11.403 1.00 92.19 135 PRO A C 1
ATOM 1057 O O . PRO A 1 135 ? -0.645 5.766 11.708 1.00 92.19 135 PRO A O 1
ATOM 1060 N N . MET A 1 136 ? -2.091 6.758 10.274 1.00 92.56 136 MET A N 1
ATOM 1061 C CA . MET A 1 136 ? -2.195 5.652 9.305 1.00 92.56 136 MET A CA 1
ATOM 1062 C C . MET A 1 136 ? -2.640 4.315 9.931 1.00 92.56 136 MET A C 1
ATOM 1064 O O . MET A 1 136 ? -2.205 3.237 9.523 1.00 92.56 136 MET A O 1
ATOM 1068 N N . GLY A 1 137 ? -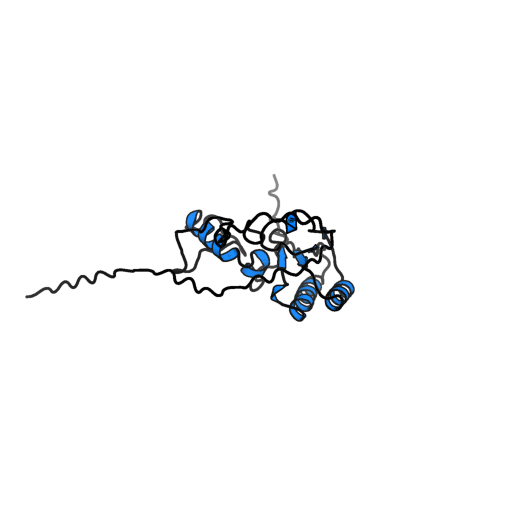3.460 4.359 10.983 1.00 95.50 137 GLY A N 1
ATOM 1069 C CA . GLY A 1 137 ? -4.221 3.209 11.472 1.00 95.50 137 GLY A CA 1
ATOM 1070 C C . GLY A 1 137 ? -5.556 3.102 10.741 1.00 95.50 137 GLY A C 1
ATOM 1071 O O . GLY A 1 137 ? -6.065 4.112 10.272 1.00 95.50 137 GLY A O 1
ATOM 1072 N N . VAL A 1 138 ? -6.121 1.894 10.642 1.00 97.00 138 VAL A N 1
ATOM 1073 C CA . VAL A 1 138 ? -7.476 1.686 10.095 1.00 97.00 138 VAL A CA 1
ATOM 1074 C C . VAL A 1 138 ? -8.453 2.634 10.793 1.00 97.00 138 VAL A C 1
ATOM 1076 O O . VAL A 1 138 ? -8.411 2.752 12.016 1.00 97.00 138 VAL A O 1
ATOM 1079 N N . GLU A 1 139 ? -9.294 3.306 10.017 1.00 95.81 139 GLU A N 1
ATOM 1080 C CA . GLU A 1 139 ? -10.261 4.295 10.497 1.00 95.81 139 GLU A CA 1
ATOM 1081 C C . GLU A 1 139 ? -11.644 3.650 10.661 1.00 95.81 139 GLU A C 1
ATOM 1083 O O . GLU A 1 139 ? -11.913 2.563 10.137 1.00 95.81 139 GLU A O 1
ATOM 1088 N N . LEU A 1 140 ? -12.527 4.289 11.430 1.00 95.75 140 LEU A N 1
ATOM 1089 C CA . LEU A 1 140 ? -13.934 3.894 11.448 1.00 95.75 140 LEU A CA 1
ATOM 1090 C C . LEU A 1 140 ? -14.595 4.211 10.091 1.00 95.75 140 LEU A C 1
ATOM 1092 O O . LEU A 1 140 ? -14.250 5.223 9.475 1.00 95.75 140 LEU A O 1
ATOM 1096 N N . PRO A 1 141 ? -15.577 3.404 9.637 1.00 94.00 141 PRO A N 1
ATOM 1097 C CA . PRO A 1 141 ? -16.390 3.740 8.472 1.00 94.00 141 PRO A CA 1
ATOM 1098 C C . PRO A 1 141 ? -17.053 5.105 8.662 1.00 94.00 141 PRO A C 1
ATOM 1100 O O . PRO A 1 141 ? -17.456 5.457 9.779 1.00 94.00 141 PRO A O 1
ATOM 1103 N N . LYS A 1 142 ? -17.234 5.865 7.578 1.00 90.00 142 LYS A N 1
ATOM 1104 C CA . LYS A 1 142 ? -17.983 7.122 7.668 1.00 90.00 142 LYS A CA 1
ATOM 1105 C C . LYS A 1 142 ? -19.433 6.819 8.051 1.00 90.00 142 LYS A C 1
ATOM 1107 O O . LYS A 1 142 ? -19.962 5.739 7.777 1.00 90.00 142 LYS A O 1
ATOM 1112 N N . GLN A 1 143 ? -20.094 7.769 8.711 1.00 82.88 143 GLN A N 1
ATOM 1113 C CA . GLN A 1 143 ? -21.499 7.604 9.095 1.00 82.88 143 GLN A CA 1
ATOM 1114 C C . GLN A 1 143 ? -22.348 7.240 7.865 1.00 82.88 143 GLN A C 1
ATOM 1116 O O . GLN A 1 143 ? -22.346 7.965 6.875 1.00 82.88 143 GLN A O 1
ATOM 1121 N N . GLY A 1 144 ? -23.062 6.113 7.942 1.00 77.12 144 GLY A N 1
ATOM 1122 C CA . GLY A 1 144 ? -23.863 5.564 6.840 1.00 77.12 144 GLY A CA 1
ATOM 1123 C C . GLY A 1 144 ? -23.198 4.436 6.038 1.00 77.12 144 GLY A C 1
ATOM 1124 O O . GLY A 1 144 ? -23.904 3.738 5.321 1.00 77.12 144 GLY A O 1
ATOM 1125 N N . GLU A 1 145 ? -21.892 4.198 6.200 1.00 79.19 145 GLU A N 1
ATOM 1126 C CA . GLU A 1 145 ? -21.143 3.125 5.512 1.00 79.19 145 GLU A CA 1
ATOM 1127 C C . GLU A 1 145 ? -20.969 1.858 6.374 1.00 79.19 145 GLU A C 1
ATOM 1129 O O . GLU A 1 145 ? -20.410 0.854 5.932 1.00 79.19 145 GLU A O 1
ATOM 1134 N N . TYR A 1 146 ? -21.426 1.873 7.630 1.00 77.00 146 TYR A N 1
ATOM 1135 C CA . TYR A 1 146 ? -21.321 0.710 8.511 1.00 77.00 146 TYR A CA 1
ATOM 1136 C C . TYR A 1 146 ? -22.333 -0.375 8.125 1.00 77.00 146 TYR A C 1
ATOM 1138 O O . TYR A 1 146 ? -23.545 -0.153 8.178 1.00 77.00 146 TYR A O 1
ATOM 1146 N N . CYS A 1 147 ? -21.830 -1.569 7.810 1.00 69.19 147 CYS A N 1
ATOM 1147 C CA . CYS A 1 147 ? -22.638 -2.750 7.544 1.00 69.19 147 CYS A CA 1
ATOM 1148 C C . CYS A 1 147 ? -22.374 -3.791 8.648 1.00 69.19 147 CYS A C 1
ATOM 1150 O O . CYS A 1 147 ? -21.301 -4.396 8.681 1.00 69.19 147 CYS A O 1
ATOM 1152 N N . PRO A 1 148 ? -23.324 -4.028 9.574 1.00 69.25 148 PRO A N 1
ATOM 1153 C CA . PRO A 1 148 ? -23.105 -4.911 10.723 1.00 69.25 148 PRO A CA 1
ATOM 1154 C C . PRO A 1 148 ? -22.891 -6.383 10.336 1.00 69.25 148 PRO A C 1
ATOM 1156 O O . PRO A 1 148 ? -22.361 -7.161 11.135 1.00 69.25 148 PRO A O 1
ATOM 1159 N N . THR A 1 149 ? -23.275 -6.785 9.121 1.00 73.00 149 THR A N 1
ATOM 1160 C CA . THR A 1 149 ? -22.977 -8.113 8.580 1.00 73.00 149 THR A CA 1
ATOM 1161 C C . THR A 1 149 ? -21.602 -8.093 7.923 1.00 73.00 149 THR A C 1
ATOM 1163 O O . THR A 1 149 ? -21.483 -7.886 6.719 1.00 73.00 149 THR A O 1
ATOM 1166 N N . ILE A 1 150 ? -20.552 -8.306 8.717 1.00 62.44 150 ILE A N 1
ATOM 1167 C CA . ILE A 1 150 ? -19.204 -8.540 8.187 1.00 62.44 150 ILE A CA 1
ATOM 1168 C C . ILE A 1 150 ? -19.265 -9.822 7.338 1.00 62.44 150 ILE A C 1
ATOM 1170 O O . ILE A 1 150 ? -19.540 -10.882 7.911 1.00 62.44 150 ILE A O 1
ATOM 1174 N N . PRO A 1 151 ? -19.033 -9.778 6.012 1.00 58.44 151 PRO A N 1
ATOM 1175 C CA . PRO A 1 151 ? -18.951 -11.000 5.228 1.00 58.44 151 PRO A CA 1
ATOM 1176 C C . PRO A 1 151 ? -17.790 -11.862 5.756 1.00 58.44 151 PRO A C 1
ATOM 1178 O O . PRO A 1 151 ? -16.742 -11.322 6.136 1.00 58.44 151 PRO A O 1
ATOM 1181 N N . PRO A 1 152 ? -17.964 -13.191 5.852 1.00 60.38 152 PRO A N 1
ATOM 1182 C CA . PRO A 1 152 ? -16.912 -14.069 6.340 1.00 60.38 152 PRO A CA 1
ATOM 1183 C C . PRO A 1 152 ? -15.654 -13.936 5.473 1.00 60.38 152 PRO A C 1
ATOM 1185 O O . PRO A 1 152 ? -15.724 -13.815 4.251 1.00 60.38 152 PRO A O 1
ATOM 1188 N N . ALA A 1 153 ? -14.492 -13.965 6.128 1.00 59.75 153 ALA A N 1
ATOM 1189 C CA . ALA A 1 153 ? -13.196 -14.040 5.464 1.00 59.75 153 ALA A CA 1
ATOM 1190 C C . ALA A 1 153 ? -13.169 -15.243 4.511 1.00 59.75 153 ALA A C 1
ATOM 1192 O O . ALA A 1 153 ? -13.375 -16.363 4.974 1.00 59.75 153 ALA A O 1
ATOM 1193 N N . GLY A 1 154 ? -12.907 -15.037 3.220 1.00 58.50 154 GLY A N 1
ATOM 1194 C CA . GLY A 1 154 ? -12.758 -16.149 2.279 1.00 58.50 154 GLY A CA 1
ATOM 1195 C C . GLY A 1 154 ? -14.068 -16.814 1.854 1.00 58.50 154 GLY A C 1
ATOM 1196 O O . GLY A 1 154 ? -14.052 -17.950 1.382 1.00 58.50 154 GLY A O 1
ATOM 1197 N N . GLY A 1 155 ? -15.200 -16.115 1.977 1.00 50.28 155 GLY A N 1
ATOM 1198 C CA . GLY A 1 155 ? -16.404 -16.454 1.226 1.00 50.28 155 GLY A CA 1
ATOM 1199 C C . GLY A 1 155 ? -16.211 -16.125 -0.251 1.00 50.28 155 GLY A C 1
ATOM 1200 O O . GLY A 1 155 ? -16.853 -15.211 -0.758 1.00 50.28 155 GLY A O 1
ATOM 1201 N N . SER A 1 156 ? -15.320 -16.853 -0.933 1.00 47.81 156 SER A N 1
ATOM 1202 C CA . SER A 1 156 ? -15.385 -16.966 -2.386 1.00 47.81 156 SER A CA 1
ATOM 1203 C C . SER A 1 156 ? -16.827 -17.334 -2.701 1.00 47.81 156 SER A C 1
ATOM 1205 O O . SER A 1 156 ? -17.329 -18.338 -2.188 1.00 47.81 156 SER A O 1
ATOM 1207 N N . ALA A 1 157 ? -17.519 -16.495 -3.467 1.00 45.81 157 ALA A N 1
ATOM 1208 C CA . ALA A 1 157 ? -18.762 -16.899 -4.087 1.00 45.81 157 ALA A CA 1
ATOM 1209 C C . ALA A 1 157 ? -18.392 -18.049 -5.029 1.00 45.81 157 ALA A C 1
ATOM 1211 O O . ALA A 1 157 ? -18.030 -17.831 -6.184 1.00 45.81 157 ALA A O 1
ATOM 1212 N N . THR A 1 158 ? -18.373 -19.275 -4.508 1.00 45.00 158 THR A N 1
ATOM 1213 C CA . THR A 1 158 ? -18.256 -20.468 -5.325 1.00 45.00 158 THR A CA 1
ATOM 1214 C C . THR A 1 158 ? -19.499 -20.458 -6.191 1.00 45.00 158 THR A C 1
ATOM 1216 O O . THR A 1 158 ? -20.606 -20.707 -5.711 1.00 45.00 158 THR A O 1
ATOM 1219 N N . ASN A 1 159 ? -19.317 -20.055 -7.449 1.00 42.50 159 ASN A N 1
ATOM 1220 C CA . ASN A 1 159 ? -20.280 -20.301 -8.506 1.00 42.50 159 ASN A CA 1
ATOM 1221 C C . ASN A 1 159 ? -20.683 -21.766 -8.386 1.00 42.50 159 ASN A C 1
ATOM 1223 O O . ASN A 1 159 ? -19.806 -22.627 -8.308 1.00 42.50 159 ASN A O 1
ATOM 1227 N N . GLY A 1 160 ? -21.990 -21.985 -8.261 1.00 41.25 160 GLY A N 1
ATOM 1228 C CA . GLY A 1 160 ? -22.566 -23.282 -7.962 1.00 41.25 160 GLY A CA 1
ATOM 1229 C C . GLY A 1 160 ? -21.955 -24.385 -8.813 1.00 41.25 160 GLY A C 1
ATOM 1230 O O . GLY A 1 160 ? -21.824 -24.255 -10.024 1.00 41.25 160 GLY A O 1
ATOM 1231 N N . ASP A 1 161 ? -21.547 -25.424 -8.105 1.00 47.91 161 ASP A N 1
ATOM 1232 C CA . ASP A 1 161 ? -21.522 -26.838 -8.445 1.00 47.91 161 ASP A CA 1
ATOM 1233 C C . ASP A 1 161 ? -22.264 -27.201 -9.751 1.00 47.91 161 ASP A C 1
ATOM 1235 O O . ASP A 1 161 ? -23.364 -27.751 -9.730 1.00 47.91 161 ASP A O 1
ATOM 1239 N N . ASP A 1 162 ? -21.641 -26.951 -10.903 1.00 51.62 162 ASP A N 1
ATOM 1240 C CA . ASP A 1 162 ? -21.962 -27.675 -12.129 1.00 51.62 162 ASP A CA 1
ATOM 1241 C C . ASP A 1 162 ? -21.187 -29.000 -12.099 1.00 51.62 162 ASP A C 1
ATOM 1243 O O . ASP A 1 162 ? -20.034 -29.110 -12.525 1.00 51.62 162 ASP A O 1
ATOM 1247 N N . GLU A 1 163 ? -21.847 -30.020 -11.546 1.00 61.78 163 GLU A N 1
ATOM 1248 C CA . GLU A 1 163 ? -21.542 -31.433 -11.772 1.00 61.78 163 GLU A CA 1
ATOM 1249 C C . GLU A 1 163 ? -21.398 -31.703 -13.281 1.00 61.78 163 GLU A C 1
ATOM 1251 O O . GLU A 1 163 ? -22.383 -31.765 -14.020 1.00 61.78 163 GLU A O 1
ATOM 1256 N N . ALA A 1 164 ? -20.173 -31.933 -13.757 1.00 55.94 164 ALA A N 1
ATOM 1257 C CA . ALA A 1 164 ? -19.953 -32.447 -15.104 1.00 55.94 164 ALA A CA 1
ATOM 1258 C C . ALA A 1 164 ? -18.752 -33.403 -15.185 1.00 55.94 164 ALA A C 1
ATOM 1260 O O . ALA A 1 164 ? -17.640 -33.018 -15.525 1.00 55.94 164 ALA A O 1
ATOM 1261 N N . LYS A 1 165 ? -19.086 -34.674 -14.935 1.00 52.56 165 LYS A N 1
ATOM 1262 C CA . LYS A 1 165 ? -18.676 -35.898 -15.646 1.00 52.56 165 LYS A CA 1
ATOM 1263 C C . LYS A 1 165 ? -17.190 -36.256 -15.754 1.00 52.56 165 LYS A C 1
ATOM 1265 O O . LYS A 1 165 ? -16.403 -35.627 -16.453 1.00 52.56 165 LYS A O 1
ATOM 1270 N N . ASP A 1 166 ? -16.916 -37.428 -15.189 1.00 61.53 166 ASP A N 1
ATOM 1271 C CA . ASP A 1 166 ? -15.748 -38.274 -15.402 1.00 61.53 166 ASP A CA 1
ATOM 1272 C C . ASP A 1 166 ? -15.447 -38.477 -16.898 1.00 61.53 166 ASP A C 1
ATOM 1274 O O . ASP A 1 166 ? -16.277 -38.979 -17.660 1.00 61.53 166 ASP A O 1
ATOM 1278 N N . GLY A 1 167 ? -14.234 -38.102 -17.304 1.00 57.03 167 GLY A N 1
ATOM 1279 C CA . GLY A 1 167 ? -13.646 -38.423 -18.600 1.00 57.03 167 GLY A CA 1
ATOM 1280 C C . GLY A 1 167 ? -12.180 -38.796 -18.407 1.00 57.03 167 GLY A C 1
ATOM 1281 O O . GLY A 1 167 ? -11.361 -37.96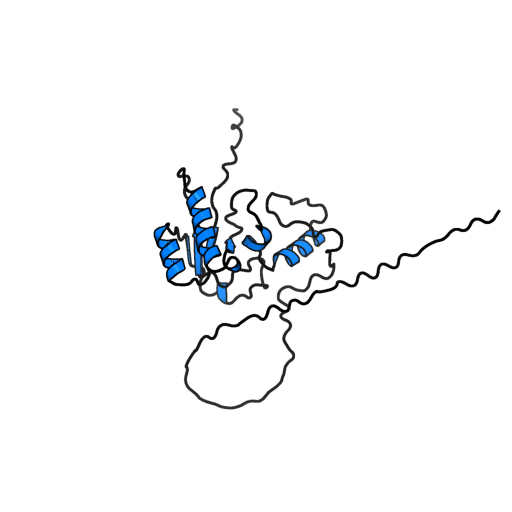6 -18.015 1.00 57.03 167 GLY A O 1
ATOM 1282 N N . ASP A 1 168 ? -11.862 -40.061 -18.652 1.00 66.31 168 ASP A N 1
ATOM 1283 C CA . ASP A 1 168 ? -10.537 -40.663 -18.587 1.00 66.31 168 ASP A CA 1
ATOM 1284 C C . ASP A 1 168 ? -9.677 -40.232 -19.786 1.00 66.31 168 ASP A C 1
ATOM 1286 O O . ASP A 1 168 ? -9.729 -40.789 -20.877 1.00 66.31 168 ASP A O 1
ATOM 1290 N N . GLY A 1 169 ? -8.843 -39.211 -19.593 1.00 52.28 169 GLY A N 1
ATOM 1291 C CA . GLY A 1 169 ? -7.943 -38.715 -20.633 1.00 52.28 169 GLY A CA 1
ATOM 1292 C C . GLY A 1 169 ? -6.505 -38.614 -20.153 1.00 52.28 169 GLY A C 1
ATOM 1293 O O . GLY A 1 169 ? -6.082 -37.570 -19.669 1.00 52.28 169 GLY A O 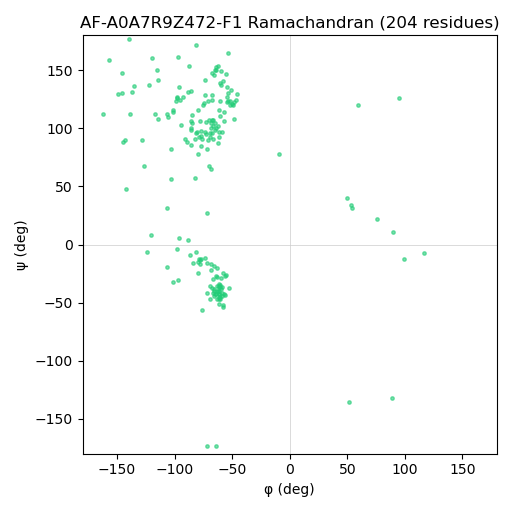1
ATOM 1294 N N . SER A 1 170 ? -5.725 -39.682 -20.322 1.00 66.81 170 SER A N 1
ATOM 1295 C CA . SER A 1 170 ? -4.264 -39.645 -20.214 1.00 66.81 170 SER A CA 1
ATOM 1296 C C . SER A 1 170 ? -3.679 -38.761 -21.327 1.00 66.81 170 SER A C 1
ATOM 1298 O O . SER A 1 170 ? -3.629 -39.180 -22.484 1.00 66.81 170 SER A O 1
ATOM 1300 N N . GLY A 1 171 ? -3.241 -37.547 -20.989 1.00 48.25 171 GLY A N 1
ATOM 1301 C CA . GLY A 1 171 ? -2.648 -36.590 -21.926 1.00 48.25 171 GLY A CA 1
ATOM 1302 C C . GLY A 1 171 ? -1.620 -35.698 -21.234 1.00 48.25 171 GLY A C 1
ATOM 1303 O O . GLY A 1 171 ? -1.879 -35.164 -20.164 1.00 48.25 171 GLY A O 1
ATOM 1304 N N . ALA A 1 172 ? -0.436 -35.609 -21.834 1.00 52.03 172 ALA A N 1
ATOM 1305 C CA . ALA A 1 172 ? 0.795 -35.080 -21.261 1.00 52.03 172 ALA A CA 1
ATOM 1306 C C . ALA A 1 172 ? 0.766 -33.584 -20.893 1.00 52.03 172 ALA A C 1
ATOM 1308 O O . ALA A 1 172 ? 0.113 -32.767 -21.540 1.00 52.03 172 ALA A O 1
ATOM 1309 N N . ASP A 1 173 ? 1.562 -33.264 -19.869 1.00 52.38 173 ASP A N 1
ATOM 1310 C CA . ASP A 1 173 ? 1.847 -31.941 -19.320 1.00 52.38 173 ASP A CA 1
ATOM 1311 C C . ASP A 1 173 ? 2.259 -30.896 -20.372 1.00 52.38 173 ASP A C 1
ATOM 1313 O O . ASP A 1 173 ? 3.318 -30.982 -20.996 1.00 52.38 173 ASP A O 1
ATOM 1317 N N . SER A 1 174 ? 1.489 -29.812 -20.449 1.00 47.97 174 SER A N 1
ATOM 1318 C CA . SER A 1 174 ? 1.969 -28.508 -20.909 1.00 47.97 174 SER A CA 1
ATOM 1319 C C . SER A 1 174 ? 1.290 -27.412 -20.087 1.00 47.97 174 SER A C 1
ATOM 1321 O O . SER A 1 174 ? 0.200 -26.943 -20.416 1.00 47.97 174 SER A O 1
ATOM 1323 N N . ARG A 1 175 ? 1.916 -27.029 -18.967 1.00 40.97 175 ARG A N 1
ATOM 1324 C CA . ARG A 1 175 ? 1.458 -25.931 -18.104 1.00 40.97 175 ARG A CA 1
ATOM 1325 C C . ARG A 1 175 ? 1.692 -24.591 -18.803 1.00 40.97 175 ARG A C 1
ATOM 1327 O O . ARG A 1 175 ? 2.745 -23.982 -18.665 1.00 40.97 175 ARG A O 1
ATOM 1334 N N . SER A 1 176 ? 0.692 -24.147 -19.556 1.00 45.97 176 SER A N 1
ATOM 1335 C CA . SER A 1 176 ? 0.524 -22.750 -19.949 1.00 45.97 176 SER A CA 1
ATOM 1336 C C . SER A 1 176 ? -0.209 -22.029 -18.817 1.00 45.97 176 SER A C 1
ATOM 1338 O O . SER A 1 176 ? -1.401 -22.233 -18.594 1.00 45.97 176 SER A O 1
ATOM 1340 N N . SER A 1 177 ? 0.524 -21.234 -18.043 1.00 45.75 177 SER A N 1
ATOM 1341 C CA . SER A 1 177 ? -0.020 -20.338 -17.024 1.00 45.75 177 SER A CA 1
ATOM 1342 C C . SER A 1 177 ? -0.633 -19.111 -17.702 1.00 45.75 177 SER A C 1
ATOM 1344 O O . SER A 1 177 ? 0.053 -18.126 -17.964 1.00 45.75 177 SER A O 1
ATOM 1346 N N . ALA A 1 178 ? -1.925 -19.188 -18.018 1.00 37.03 178 ALA A N 1
ATOM 1347 C CA . ALA A 1 178 ? -2.706 -18.030 -18.434 1.00 37.03 178 ALA A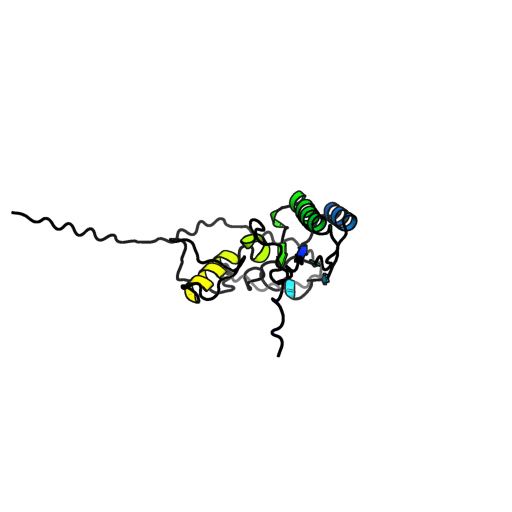 CA 1
ATOM 1348 C C . ALA A 1 178 ? -2.993 -17.114 -17.224 1.00 37.03 178 ALA A C 1
ATOM 1350 O O . ALA A 1 178 ? -3.269 -17.618 -16.129 1.00 37.03 178 ALA A O 1
ATOM 1351 N N . PRO A 1 179 ? -2.968 -15.780 -17.390 1.00 42.50 179 PRO A N 1
ATOM 1352 C CA . PRO A 1 179 ? -3.325 -14.856 -16.323 1.00 42.50 179 PRO A CA 1
ATOM 1353 C C . PRO A 1 179 ? -4.821 -14.976 -15.997 1.00 42.50 179 PRO A C 1
ATOM 1355 O O . PRO A 1 179 ? -5.680 -14.815 -16.866 1.00 42.50 179 PRO A O 1
ATOM 1358 N N . ARG A 1 180 ? -5.144 -15.240 -14.724 1.00 43.69 180 ARG A N 1
ATOM 1359 C CA . ARG A 1 180 ? -6.508 -15.105 -14.196 1.00 43.69 180 ARG A CA 1
ATOM 1360 C C . ARG A 1 180 ? -6.859 -13.618 -14.156 1.00 43.69 180 ARG A C 1
ATOM 1362 O O . ARG A 1 180 ? -6.512 -12.917 -13.213 1.00 43.69 180 ARG A O 1
ATOM 1369 N N . ALA A 1 181 ? -7.537 -13.136 -15.192 1.00 37.66 181 ALA A N 1
ATOM 1370 C CA . ALA A 1 181 ? -8.199 -11.842 -15.157 1.00 37.66 181 ALA A CA 1
ATOM 1371 C C . ALA A 1 181 ? -9.358 -11.914 -14.150 1.00 37.66 181 ALA A C 1
ATOM 1373 O O . ALA A 1 181 ? -10.411 -12.479 -14.441 1.00 37.66 181 ALA A O 1
ATOM 1374 N N . SER A 1 182 ? -9.150 -11.367 -12.951 1.00 42.31 182 SER A N 1
ATOM 1375 C CA . SER A 1 182 ? -10.241 -11.094 -12.017 1.00 42.31 182 SER A CA 1
ATOM 1376 C C . SER A 1 182 ? -11.104 -9.990 -12.620 1.00 42.31 182 SER A C 1
ATOM 1378 O O . SER A 1 182 ? -10.693 -8.833 -12.701 1.00 42.31 182 SER A O 1
ATOM 1380 N N . ALA A 1 183 ? -12.293 -10.355 -13.094 1.00 36.12 183 ALA A N 1
ATOM 1381 C CA . ALA A 1 183 ? -13.303 -9.390 -13.486 1.00 36.12 183 ALA A CA 1
ATOM 1382 C C . ALA A 1 183 ? -13.766 -8.651 -12.224 1.00 36.12 183 ALA A C 1
ATOM 1384 O O . ALA A 1 183 ? -14.467 -9.210 -11.383 1.00 36.12 183 ALA A O 1
ATOM 1385 N N . ILE A 1 184 ? -13.349 -7.393 -12.087 1.00 40.44 184 ILE A N 1
ATOM 1386 C CA . ILE A 1 184 ? -13.851 -6.483 -11.059 1.00 40.44 184 ILE A CA 1
ATOM 1387 C C . ILE A 1 184 ? -15.303 -6.168 -11.427 1.00 40.44 184 ILE A C 1
ATOM 1389 O O . ILE A 1 184 ? -15.588 -5.274 -12.223 1.00 40.44 184 ILE A O 1
ATOM 1393 N N . ALA A 1 185 ? -16.238 -6.942 -10.881 1.00 36.59 185 ALA A N 1
ATOM 1394 C CA . ALA A 1 185 ? -17.640 -6.572 -10.892 1.00 36.59 185 ALA A CA 1
ATOM 1395 C C . ALA A 1 185 ? -17.794 -5.356 -9.973 1.00 36.59 185 ALA A C 1
ATOM 1397 O O . ALA A 1 185 ? -17.755 -5.478 -8.751 1.00 36.59 185 ALA A O 1
ATOM 1398 N N . ALA A 1 186 ? -17.965 -4.174 -10.567 1.00 39.94 186 ALA A N 1
ATOM 1399 C CA . ALA A 1 186 ? -18.414 -2.968 -9.880 1.00 39.94 186 ALA A CA 1
ATOM 1400 C C . ALA A 1 186 ? -19.886 -3.140 -9.455 1.00 39.94 186 ALA A C 1
ATOM 1402 O O . ALA A 1 186 ? -20.796 -2.500 -9.977 1.00 39.94 186 ALA A O 1
ATOM 1403 N N . GLY A 1 187 ? -20.139 -4.081 -8.547 1.00 38.66 187 GLY A N 1
ATOM 1404 C CA . GLY A 1 187 ? -21.419 -4.241 -7.886 1.00 38.66 187 GLY A CA 1
ATOM 1405 C C . GLY A 1 187 ? -21.533 -3.167 -6.820 1.00 38.66 187 GLY A C 1
ATOM 1406 O O . GLY A 1 187 ? -20.995 -3.325 -5.729 1.00 38.66 187 GLY A O 1
ATOM 1407 N N . GLY A 1 188 ? -22.221 -2.068 -7.134 1.00 40.66 188 GLY A N 1
ATOM 1408 C CA . GLY A 1 188 ? -22.666 -1.112 -6.127 1.00 40.66 188 GLY A CA 1
ATOM 1409 C C . GLY A 1 188 ? -23.570 -1.831 -5.129 1.00 40.66 188 GLY A C 1
ATOM 1410 O O . GLY A 1 188 ? -24.752 -2.042 -5.396 1.00 40.66 188 GLY A O 1
ATOM 1411 N N . PHE A 1 189 ? -23.002 -2.253 -4.001 1.00 48.81 189 PHE A N 1
ATOM 1412 C CA . PHE A 1 189 ? -23.727 -2.936 -2.940 1.00 48.81 189 PHE A CA 1
ATOM 1413 C C . PHE A 1 189 ? -24.511 -1.880 -2.155 1.00 48.81 189 PHE A C 1
ATOM 1415 O O . PHE A 1 189 ? -24.045 -1.313 -1.169 1.00 48.81 189 PHE A O 1
ATOM 1422 N N . LEU A 1 190 ? -25.701 -1.547 -2.656 1.00 46.03 190 LEU A N 1
ATOM 1423 C CA . LEU A 1 190 ? -26.649 -0.685 -1.961 1.00 46.03 190 LEU A CA 1
ATOM 1424 C C . LEU A 1 190 ? -27.103 -1.404 -0.690 1.00 46.03 190 LEU A C 1
ATOM 1426 O O . LEU A 1 190 ? -27.992 -2.255 -0.715 1.00 46.03 190 LEU A O 1
ATOM 1430 N N . CYS A 1 191 ? -26.489 -1.049 0.435 1.00 50.50 191 CYS A N 1
ATOM 1431 C CA . CYS A 1 191 ? -26.994 -1.412 1.746 1.00 50.50 191 CYS A CA 1
ATOM 1432 C C . CYS A 1 191 ? -28.349 -0.705 1.912 1.00 50.50 191 CYS A C 1
ATOM 1434 O O . CYS A 1 191 ? -28.414 0.503 2.130 1.00 50.50 191 CYS A O 1
ATOM 1436 N N . SER A 1 192 ? -29.446 -1.437 1.700 1.00 40.00 192 SER A N 1
ATOM 1437 C CA . SER A 1 192 ? -30.808 -0.914 1.819 1.00 40.00 192 SER A CA 1
ATOM 1438 C C . SER A 1 192 ? -31.086 -0.562 3.281 1.00 40.00 192 SER A C 1
ATOM 1440 O O . SER A 1 192 ? -31.505 -1.402 4.077 1.00 40.00 192 SER A O 1
ATOM 1442 N N . VAL A 1 193 ? -30.811 0.684 3.667 1.00 42.84 193 VAL A N 1
ATOM 1443 C CA . VAL A 1 193 ? -31.182 1.201 4.983 1.00 42.84 193 VAL A CA 1
ATOM 1444 C C . VAL A 1 193 ? -32.665 1.563 4.935 1.00 42.84 193 VAL A C 1
ATOM 1446 O O . VAL A 1 193 ? -33.047 2.668 4.557 1.00 42.84 193 VAL A O 1
ATOM 1449 N N . SER A 1 194 ? -33.529 0.622 5.314 1.00 42.41 194 SER A N 1
ATOM 1450 C CA . SER A 1 194 ? -34.929 0.929 5.621 1.00 42.41 194 SER A CA 1
ATOM 1451 C C . SER A 1 194 ? -34.997 1.693 6.948 1.00 42.41 194 SER A C 1
ATOM 1453 O O . SER A 1 194 ? -35.224 1.107 8.003 1.00 42.41 194 SER A O 1
ATOM 1455 N N . VAL A 1 195 ? -34.776 3.010 6.915 1.00 42.75 195 VAL A N 1
ATOM 1456 C CA . VAL A 1 195 ? -35.108 3.888 8.045 1.00 42.75 195 VAL A CA 1
ATOM 1457 C C . VAL A 1 195 ? -36.604 4.192 7.972 1.00 42.75 195 VAL A C 1
ATOM 1459 O O . VAL A 1 195 ? -37.030 5.090 7.248 1.00 42.75 195 VAL A O 1
ATOM 1462 N N . LEU A 1 196 ? -37.421 3.445 8.720 1.00 44.62 196 LEU A N 1
ATOM 1463 C CA . LEU A 1 196 ? -38.792 3.861 9.019 1.00 44.62 196 LEU A CA 1
ATOM 1464 C C . LEU A 1 196 ? -38.731 5.102 9.923 1.00 44.62 196 LEU A C 1
ATOM 1466 O O . LEU A 1 196 ? -38.578 5.003 11.139 1.00 44.62 196 LEU A O 1
ATOM 1470 N N . PHE A 1 197 ? -38.836 6.285 9.323 1.00 42.25 197 PHE A N 1
ATOM 1471 C CA . PHE A 1 197 ? -39.064 7.530 10.049 1.00 42.25 197 PHE A CA 1
ATOM 1472 C C . PHE A 1 197 ? -40.548 7.587 10.444 1.00 42.25 197 PHE A C 1
ATOM 1474 O O . PHE A 1 197 ? -41.403 7.998 9.661 1.00 42.25 197 PHE A O 1
ATOM 1481 N N . SER A 1 198 ? -40.873 7.130 11.654 1.00 44.38 198 SER A N 1
ATOM 1482 C CA . SER A 1 198 ? -42.202 7.328 12.241 1.00 44.38 198 SER A CA 1
ATOM 1483 C C . SER A 1 198 ? -42.398 8.809 12.564 1.00 44.38 198 SER A C 1
ATOM 1485 O O . SER A 1 198 ? -41.913 9.320 13.572 1.00 44.38 198 SER A O 1
ATOM 1487 N N . LEU A 1 199 ? -43.113 9.499 11.679 1.00 48.75 199 LEU A N 1
ATOM 1488 C CA . LEU A 1 199 ? -43.567 10.874 11.843 1.00 48.75 199 LEU A CA 1
ATOM 1489 C C . LEU A 1 199 ? -44.712 10.901 12.878 1.00 48.75 199 LEU A C 1
ATOM 1491 O O . LEU A 1 199 ? -45.869 10.662 12.541 1.00 48.75 199 LEU A O 1
ATOM 1495 N N . PHE A 1 200 ? -44.413 11.173 14.151 1.00 50.91 200 PHE A N 1
ATOM 1496 C CA . PHE A 1 200 ? -45.451 11.520 15.129 1.00 50.91 200 PHE A CA 1
ATOM 1497 C C . PHE A 1 200 ? -45.809 13.003 14.976 1.00 50.91 200 PHE A C 1
ATOM 1499 O O . PHE A 1 200 ? -45.149 13.882 15.526 1.00 50.91 200 PHE A O 1
ATOM 1506 N N . PHE A 1 201 ? -46.873 13.279 14.221 1.00 50.88 201 PHE A N 1
ATOM 1507 C CA . PHE A 1 201 ? -47.578 14.558 14.273 1.00 50.88 201 PHE A CA 1
ATOM 1508 C C . PHE A 1 201 ? -48.475 14.564 15.519 1.00 50.88 201 PHE A C 1
ATOM 1510 O O . PHE A 1 201 ? -49.508 13.899 15.555 1.00 50.88 201 PHE A O 1
ATOM 1517 N N . VAL A 1 202 ? -48.086 15.316 16.549 1.00 56.97 202 VAL A N 1
ATOM 1518 C CA . VAL A 1 202 ? -48.997 15.707 17.633 1.00 56.97 202 VAL A CA 1
ATOM 1519 C C . VAL A 1 202 ? -49.709 16.977 17.178 1.00 56.97 202 VAL A C 1
ATOM 1521 O O . VAL A 1 202 ? -49.145 18.067 17.225 1.00 56.97 202 VAL A O 1
ATOM 1524 N N . VAL A 1 203 ? -50.947 16.834 16.704 1.00 58.22 203 VAL A N 1
ATOM 1525 C CA . VAL A 1 203 ? -51.870 17.962 16.531 1.00 58.22 203 VAL A CA 1
ATOM 1526 C C . VAL A 1 203 ? -52.568 18.180 17.869 1.00 58.22 203 VAL A C 1
ATOM 1528 O O . VAL A 1 203 ? -53.423 17.393 18.266 1.00 58.22 203 VAL A O 1
ATOM 1531 N N . ALA A 1 204 ? -52.185 19.242 18.575 1.00 57.84 204 ALA A N 1
ATOM 1532 C CA . ALA A 1 204 ? -52.970 19.783 19.675 1.00 57.84 204 ALA A CA 1
ATOM 1533 C C . ALA A 1 204 ? -54.101 20.639 19.083 1.00 57.84 204 ALA A C 1
ATOM 1535 O O . ALA A 1 204 ? -53.842 21.641 18.417 1.00 57.84 204 ALA A O 1
ATOM 1536 N N . VAL A 1 205 ? -55.345 20.217 19.302 1.00 59.53 205 VAL A N 1
ATOM 1537 C CA . VAL A 1 205 ? -56.551 21.012 19.041 1.00 59.53 205 VAL A CA 1
ATOM 1538 C C . VAL A 1 205 ? -56.903 21.749 20.335 1.00 59.53 205 VAL A C 1
ATOM 1540 O O . VAL A 1 205 ? -56.989 21.114 21.386 1.00 59.53 205 VAL A O 1
ATOM 1543 N N . ASN A 1 206 ? -57.058 23.071 20.236 1.00 63.12 206 ASN A N 1
ATOM 1544 C CA . ASN A 1 206 ? -57.723 23.928 21.225 1.00 63.12 206 ASN A CA 1
ATOM 1545 C C . ASN A 1 206 ? -59.228 23.957 20.951 1.00 63.12 206 ASN A C 1
ATOM 1547 O O . ASN A 1 206 ? -59.585 23.972 19.750 1.00 63.12 206 ASN A O 1
#

InterPro domains:
  IPR012951 Berberine/berberine-like [PF08031] (103-138)
  IPR016169 FAD-binding, type PCMH, subdomain 2 [G3DSA:3.30.465.10] (108-137)

Sequence (206 aa):
MEVPGPILKKHTNSHGLLVPELKDETMTKLATYGMFITHFQHGAAFEVADDATALPWRNAGIMMSNVHPVDGLAFVIDDQVGIISEEDPSKVQGYYNTIGPLGTPDWQRLYFGTNYERLMQIKAKYDAGEVFSKPMGVELPKQGEYCPTIPPAGGSATNGDDEAKDGDGSGADSRSSAPRASAIAAGGFLCSVSVLFSLFFVVAVN

Organism: NCBI:txid2749911